Protein AF-A0AAQ0CPE5-F1 (afdb_monomer_lite)

Secondary structure (DSSP, 8-state):
---------------PPSS--------TTTT-S--SS-S-HHHHHHHHHHHHHHHHHHHHHHHHTS------HHHHHHHHHSSS--B-S-HHHHHHHHHHHT--TTSHHHHHHHHB-S-B--SSSSPPBPPSSSSSSS-HHHHHHHHHHHH---TTEEESS--GGGEEEEEETTT--EEEEEGGGHHHHTTT-SPPSBSSHHHHHHHHH----

pLDDT: mean 78.45, std 23.13, range [29.5, 98.75]

Sequence (213 aa):
MISFAALAICVVSLVGKVGEIFVEALHPYGNQKNPDFPIDRDAFDIDRKQYWQDRVAEANVSKNGGMRSVIPSTVERYLAGSTGDIARSDPRTAMRTLQDLGVASDTDFGQFYLKYQGSFISPRPVAELLDVEGPSIPAIPDQTEYVRNLYGIPEEYLALTSDEGEGMYLYGKDDGAVYDLDISVLNDFIKGKIPARWATFNDFLIWYFELSV

Structure (mmCIF, N/CA/C/O backbone):
data_AF-A0AAQ0CPE5-F1
#
_entry.id   AF-A0AAQ0CPE5-F1
#
loop_
_atom_site.group_PDB
_atom_site.id
_atom_site.type_symbol
_atom_site.label_atom_id
_atom_site.label_alt_id
_atom_site.label_comp_id
_atom_site.label_asym_id
_atom_site.label_entity_id
_atom_site.label_seq_id
_atom_site.pdbx_PDB_ins_code
_atom_site.Cartn_x
_atom_site.Cartn_y
_atom_site.Cartn_z
_atom_site.occupancy
_atom_site.B_iso_or_equiv
_atom_site.auth_seq_id
_atom_site.auth_comp_id
_atom_site.auth_asym_id
_atom_site.auth_atom_id
_atom_site.pdbx_PDB_model_num
ATOM 1 N N . MET A 1 1 ? 33.701 -69.610 23.975 1.00 35.31 1 MET A N 1
ATOM 2 C CA . MET A 1 1 ? 32.599 -69.914 24.910 1.00 35.31 1 MET A CA 1
ATOM 3 C C . MET A 1 1 ? 32.079 -68.600 25.466 1.00 35.31 1 MET A C 1
ATOM 5 O O . MET A 1 1 ? 32.884 -67.756 25.821 1.00 35.31 1 MET A O 1
ATOM 9 N N . ILE A 1 2 ? 30.759 -68.450 25.397 1.00 36.34 2 ILE A N 1
ATOM 10 C CA . ILE A 1 2 ? 29.854 -67.384 25.865 1.00 36.34 2 ILE A CA 1
ATOM 11 C C . ILE A 1 2 ? 30.452 -66.435 26.923 1.00 36.34 2 ILE A C 1
ATOM 13 O O . ILE A 1 2 ? 30.913 -66.900 27.961 1.00 36.34 2 ILE A O 1
ATOM 17 N N . SER A 1 3 ? 30.352 -65.119 26.694 1.00 33.38 3 SER A N 1
ATOM 18 C CA . SER A 1 3 ? 30.539 -64.100 27.736 1.00 33.38 3 SER A CA 1
ATOM 19 C C . SER A 1 3 ? 29.267 -63.262 27.895 1.00 33.38 3 SER A C 1
ATOM 21 O O . SER A 1 3 ? 28.655 -62.852 26.910 1.00 33.38 3 SER A O 1
ATOM 23 N N . PHE A 1 4 ? 28.864 -63.084 29.151 1.00 34.19 4 PHE A N 1
ATOM 24 C CA . PHE A 1 4 ? 27.658 -62.413 29.630 1.00 34.19 4 PHE A CA 1
ATOM 25 C C . PHE A 1 4 ? 27.888 -60.901 29.831 1.00 34.19 4 PHE A C 1
ATOM 27 O O . PHE A 1 4 ? 28.935 -60.507 30.327 1.00 34.19 4 PHE A O 1
ATOM 34 N N . ALA A 1 5 ? 26.848 -60.117 29.511 1.00 35.62 5 ALA A N 1
ATOM 35 C CA . ALA A 1 5 ? 26.361 -58.876 30.144 1.00 35.62 5 ALA A CA 1
ATOM 36 C C . ALA A 1 5 ? 27.333 -57.723 30.506 1.00 35.62 5 ALA A C 1
ATOM 38 O O . ALA A 1 5 ? 28.164 -57.861 31.393 1.00 35.62 5 ALA A O 1
ATOM 39 N N . ALA A 1 6 ? 27.076 -56.515 29.976 1.00 33.31 6 ALA A N 1
ATOM 40 C CA . ALA A 1 6 ? 26.447 -55.416 30.735 1.00 33.31 6 ALA A CA 1
ATOM 41 C C . ALA A 1 6 ? 26.396 -54.079 29.955 1.00 33.31 6 ALA A C 1
ATOM 43 O O . ALA A 1 6 ? 27.340 -53.654 29.299 1.00 33.31 6 ALA A O 1
ATOM 44 N N . LEU A 1 7 ? 25.231 -53.453 30.096 1.00 33.56 7 LEU A N 1
ATOM 45 C CA . LEU A 1 7 ? 24.770 -52.086 29.846 1.00 33.56 7 LEU A CA 1
ATOM 46 C C . LEU A 1 7 ? 25.782 -50.939 30.121 1.00 33.56 7 LEU A C 1
ATOM 48 O O . LEU A 1 7 ? 26.321 -50.858 31.219 1.00 33.56 7 LEU A O 1
ATOM 52 N N . ALA A 1 8 ? 25.918 -49.988 29.184 1.00 33.12 8 ALA A N 1
ATOM 53 C CA . ALA A 1 8 ? 26.299 -48.579 29.427 1.00 33.12 8 ALA A CA 1
ATOM 54 C C . ALA A 1 8 ? 25.932 -47.741 28.176 1.00 33.12 8 ALA A C 1
ATOM 56 O O . ALA A 1 8 ? 26.534 -47.903 27.122 1.00 33.12 8 ALA A O 1
ATOM 57 N N . ILE A 1 9 ? 24.746 -47.124 28.146 1.00 32.22 9 ILE A N 1
ATOM 58 C CA . ILE A 1 9 ? 24.476 -45.693 28.410 1.00 32.22 9 ILE A CA 1
ATOM 59 C C . ILE A 1 9 ? 25.124 -44.747 27.381 1.00 32.22 9 ILE A C 1
ATOM 61 O O . ILE A 1 9 ? 26.326 -44.499 27.385 1.00 32.22 9 ILE A O 1
ATOM 65 N N . CYS A 1 10 ? 24.251 -44.193 26.532 1.00 29.50 10 CYS A N 1
ATOM 66 C CA . CYS A 1 10 ? 24.471 -43.043 25.660 1.00 29.50 10 CYS A CA 1
ATOM 67 C C . CYS A 1 10 ? 24.987 -41.821 26.426 1.00 29.50 10 CYS A C 1
ATOM 69 O O . CYS A 1 10 ? 24.357 -41.393 27.389 1.00 29.50 10 CYS A O 1
ATOM 71 N N . VAL A 1 11 ? 26.016 -41.169 25.886 1.00 31.52 11 VAL A N 1
ATOM 72 C CA . VAL A 1 11 ? 26.224 -39.724 26.040 1.00 31.52 11 VAL A CA 1
ATOM 73 C C . VAL A 1 11 ? 26.653 -39.185 24.675 1.00 31.52 11 VAL A C 1
ATOM 75 O O . VAL A 1 11 ? 27.820 -39.267 24.306 1.00 31.52 11 VAL A O 1
ATOM 78 N N . VAL A 1 12 ? 25.699 -38.670 23.895 1.00 38.91 12 VAL A N 1
ATOM 79 C CA . VAL A 1 12 ? 26.010 -37.751 22.794 1.00 38.91 12 VAL A CA 1
ATOM 80 C C . VAL A 1 12 ? 25.771 -36.352 23.336 1.00 38.91 12 VAL A C 1
ATOM 82 O O . VAL A 1 12 ? 24.638 -35.955 23.595 1.00 38.91 12 VAL A O 1
ATOM 85 N N . SER A 1 13 ? 26.873 -35.648 23.573 1.00 31.58 13 SER A N 1
ATOM 86 C CA . SER A 1 13 ? 26.912 -34.262 24.015 1.00 31.58 13 SER A CA 1
ATOM 87 C C . SER A 1 13 ? 26.262 -33.341 22.983 1.00 31.58 13 SER A C 1
ATOM 89 O O . SER A 1 13 ? 26.753 -33.219 21.862 1.00 31.58 13 SER A O 1
ATOM 91 N N . LEU A 1 14 ? 25.205 -32.639 23.391 1.00 34.97 14 LEU A N 1
ATOM 92 C CA . LEU A 1 14 ? 24.734 -31.422 22.739 1.00 34.97 14 LEU A CA 1
ATOM 93 C C . LEU A 1 14 ? 25.260 -30.238 23.563 1.00 34.97 14 LEU A C 1
ATOM 95 O O . LEU A 1 14 ? 24.838 -30.036 24.698 1.00 34.97 14 LEU A O 1
ATOM 99 N N . VAL A 1 15 ? 26.198 -29.466 23.014 1.00 34.91 15 VAL A N 1
ATOM 100 C CA . VAL A 1 15 ? 26.534 -28.134 23.538 1.00 34.91 15 VAL A CA 1
ATOM 101 C C . VAL A 1 15 ? 25.934 -27.122 22.569 1.00 34.91 15 VAL A C 1
ATOM 103 O O . VAL A 1 15 ? 26.541 -26.768 21.560 1.00 34.91 15 VAL A O 1
ATOM 106 N N . GLY A 1 16 ? 24.697 -26.721 22.861 1.00 33.09 16 GLY A N 1
ATOM 107 C CA . GLY A 1 16 ? 24.003 -25.582 22.265 1.00 33.09 16 GLY A CA 1
ATOM 108 C C . GLY A 1 16 ? 24.013 -24.398 23.234 1.00 33.09 16 GLY A C 1
ATOM 109 O O . GLY A 1 16 ? 24.037 -24.581 24.448 1.00 33.09 16 GLY A O 1
ATOM 110 N N . LYS A 1 17 ? 24.070 -23.188 22.676 1.00 36.97 17 LYS A N 1
ATOM 111 C CA . LYS A 1 17 ? 24.226 -21.901 23.364 1.00 36.97 17 LYS A CA 1
ATOM 112 C C . LYS A 1 17 ? 23.189 -21.658 24.470 1.00 36.97 17 LYS A C 1
ATOM 114 O O . LYS A 1 17 ? 22.016 -21.976 24.344 1.00 36.97 17 LYS A O 1
ATOM 119 N N . VAL A 1 18 ? 23.692 -21.014 25.518 1.00 37.56 18 VAL A N 1
ATOM 120 C CA . VAL A 1 18 ? 23.007 -20.450 26.683 1.00 37.56 18 VAL A CA 1
ATOM 121 C C . VAL A 1 18 ? 21.842 -19.547 26.259 1.00 37.56 18 VAL A C 1
ATOM 123 O O . VAL A 1 18 ? 22.082 -18.579 25.541 1.00 37.56 18 VAL A O 1
ATOM 126 N N . GLY A 1 19 ? 20.628 -19.806 26.762 1.00 39.56 19 GLY A N 1
ATOM 127 C CA . GLY A 1 19 ? 19.631 -18.741 26.931 1.00 39.56 19 GLY A CA 1
ATOM 128 C C . GLY A 1 19 ? 18.172 -18.998 26.554 1.00 39.56 19 GLY A C 1
ATOM 129 O O . GLY A 1 19 ? 17.371 -18.121 26.840 1.00 39.56 19 GLY A O 1
ATOM 130 N N . GLU A 1 20 ? 17.789 -20.145 25.992 1.00 32.06 20 GLU A N 1
ATOM 131 C CA . GLU A 1 20 ? 16.370 -20.492 25.811 1.00 32.06 20 GLU A CA 1
ATOM 132 C C . GLU A 1 20 ? 16.088 -21.839 26.463 1.00 32.06 20 GLU A C 1
ATOM 134 O O . GLU A 1 20 ? 16.525 -22.895 26.005 1.00 32.06 20 GLU A O 1
ATOM 139 N N . ILE A 1 21 ? 15.360 -21.793 27.575 1.00 31.59 21 ILE A N 1
ATOM 140 C CA . ILE A 1 21 ? 14.661 -22.962 28.082 1.00 31.59 21 ILE A CA 1
ATOM 141 C C . ILE A 1 21 ? 13.491 -23.135 27.113 1.00 31.59 21 ILE A C 1
ATOM 143 O O . ILE A 1 21 ? 12.464 -22.483 27.270 1.00 31.59 21 ILE A O 1
ATOM 147 N N . PHE A 1 22 ? 13.648 -23.963 26.080 1.00 30.81 22 PHE A N 1
ATOM 148 C CA . PHE A 1 22 ? 12.476 -24.558 25.446 1.00 30.81 22 PHE A CA 1
ATOM 149 C C . PHE A 1 22 ? 11.869 -25.469 26.509 1.00 30.81 22 PHE A C 1
ATOM 151 O O . PHE A 1 22 ? 12.265 -26.623 26.665 1.00 30.81 22 PHE A O 1
ATOM 158 N N . VAL A 1 23 ? 10.989 -24.899 27.332 1.00 40.03 23 VAL A N 1
ATOM 159 C CA . VAL A 1 23 ? 10.080 -25.686 28.150 1.00 40.03 23 VAL A CA 1
ATOM 160 C C . VAL A 1 23 ? 9.184 -26.356 27.128 1.00 40.03 23 VAL A C 1
ATOM 162 O O . VAL A 1 23 ? 8.316 -25.722 26.540 1.00 40.03 23 VAL A O 1
ATOM 165 N N . GLU A 1 24 ? 9.498 -27.606 26.809 1.00 46.12 24 GLU A N 1
ATOM 166 C CA . GLU A 1 24 ? 8.624 -28.451 26.015 1.00 46.12 24 GLU A CA 1
ATOM 167 C C . GLU A 1 24 ? 7.279 -28.472 26.749 1.00 46.12 24 GLU A C 1
ATOM 169 O O . GLU A 1 24 ? 7.174 -29.052 27.833 1.00 46.12 24 GLU A O 1
ATOM 174 N N . ALA A 1 25 ? 6.297 -27.731 26.222 1.00 46.97 25 ALA A N 1
ATOM 175 C CA . ALA A 1 25 ? 4.983 -27.613 26.832 1.00 46.97 25 ALA A CA 1
ATOM 176 C C . ALA A 1 25 ? 4.443 -29.025 27.059 1.00 46.97 25 ALA A C 1
ATOM 178 O O . ALA A 1 25 ? 4.435 -29.856 26.142 1.00 46.97 25 ALA A O 1
ATOM 179 N N . LEU A 1 26 ? 4.034 -29.319 28.294 1.00 48.59 26 LEU A N 1
ATOM 180 C CA . LEU A 1 26 ? 3.598 -30.658 28.670 1.00 48.59 26 LEU A CA 1
ATOM 181 C C . LEU A 1 26 ? 2.375 -31.037 27.833 1.00 48.59 26 LEU A C 1
ATOM 183 O O . LEU A 1 26 ? 1.262 -30.561 28.052 1.00 48.59 26 LEU A O 1
ATOM 187 N N . HIS A 1 27 ? 2.582 -31.914 26.853 1.00 50.94 27 HIS A N 1
ATOM 188 C CA . HIS A 1 27 ? 1.489 -32.462 26.070 1.00 50.94 27 HIS A CA 1
ATOM 189 C C . HIS A 1 27 ? 0.595 -33.280 27.021 1.00 50.94 27 HIS A C 1
ATOM 191 O O . HIS A 1 27 ? 1.128 -34.120 27.754 1.00 50.94 27 HIS A O 1
ATOM 197 N N . PRO A 1 28 ? -0.746 -33.141 26.989 1.00 50.72 28 PRO A N 1
ATOM 198 C CA . PRO A 1 28 ? -1.645 -33.838 27.926 1.00 50.72 28 PRO A CA 1
ATOM 199 C C . PRO A 1 28 ? -1.574 -35.374 27.814 1.00 50.72 28 PRO A C 1
ATOM 201 O O . PRO A 1 28 ? -2.134 -36.103 28.630 1.00 50.72 28 PRO A O 1
ATOM 204 N N . TYR A 1 29 ? -0.861 -35.866 26.802 1.00 50.03 29 TYR A N 1
ATOM 205 C CA . TYR A 1 29 ? -0.701 -37.267 26.441 1.00 50.03 29 TYR A CA 1
ATOM 206 C C . TYR A 1 29 ? 0.772 -37.722 26.390 1.00 50.03 29 TYR A C 1
ATOM 208 O O . TYR A 1 29 ? 1.051 -38.862 26.017 1.00 50.03 29 TYR A O 1
ATOM 216 N N . GLY A 1 30 ? 1.727 -36.843 26.726 1.00 58.16 30 GLY A N 1
ATOM 217 C CA . GLY A 1 30 ? 3.154 -37.080 26.478 1.00 58.16 30 GLY A CA 1
ATOM 218 C C . GLY A 1 30 ? 3.441 -37.434 25.009 1.00 58.16 30 GLY A C 1
ATOM 219 O O . GLY A 1 30 ? 2.690 -37.061 24.109 1.00 58.16 30 GLY A O 1
ATOM 220 N N . ASN A 1 31 ? 4.497 -38.218 24.761 1.00 54.03 31 ASN A N 1
ATOM 221 C CA . ASN A 1 31 ? 4.899 -38.683 23.420 1.00 54.03 31 ASN A CA 1
ATOM 222 C C . ASN A 1 31 ? 4.043 -39.840 22.852 1.00 54.03 31 ASN A C 1
ATOM 224 O O . ASN A 1 31 ? 4.426 -40.478 21.867 1.00 54.03 31 ASN A O 1
ATOM 228 N N . GLN A 1 32 ? 2.895 -40.156 23.460 1.00 51.66 32 GLN A N 1
ATOM 229 C CA . GLN A 1 32 ? 2.011 -41.228 22.998 1.00 51.66 32 GLN A CA 1
ATOM 230 C C . GLN A 1 32 ? 0.898 -40.690 22.094 1.00 51.66 32 GLN A C 1
ATOM 232 O O . GLN A 1 32 ? 0.178 -39.758 22.436 1.00 51.66 32 GLN A O 1
ATOM 237 N N . LYS A 1 33 ? 0.718 -41.332 20.935 1.00 44.53 33 LYS A N 1
ATOM 238 C CA . LYS A 1 33 ? -0.254 -40.927 19.905 1.00 44.53 33 LYS A CA 1
ATOM 239 C C . LYS A 1 33 ? -1.722 -41.288 20.196 1.00 44.53 33 LYS A C 1
ATOM 241 O O . LYS A 1 33 ? -2.537 -41.043 19.321 1.00 44.53 33 LYS A O 1
ATOM 246 N N . ASN A 1 34 ? -2.054 -41.866 21.358 1.00 47.75 34 ASN A N 1
ATOM 247 C CA . ASN A 1 34 ? -3.429 -42.066 21.861 1.00 47.75 34 ASN A CA 1
ATOM 248 C C . ASN A 1 34 ? -3.411 -42.749 23.248 1.00 47.75 34 ASN A C 1
ATOM 250 O O . ASN A 1 34 ? -3.278 -43.973 23.302 1.00 47.75 34 ASN A O 1
ATOM 254 N N . PRO A 1 35 ? -3.524 -42.006 24.360 1.00 50.97 35 PRO A N 1
ATOM 255 C CA . PRO A 1 35 ? -3.707 -42.582 25.696 1.00 50.97 35 PRO A CA 1
ATOM 256 C C . PRO A 1 35 ? -5.172 -42.540 26.146 1.00 50.97 35 PRO A C 1
ATOM 258 O O . PRO A 1 35 ? -5.882 -41.573 25.879 1.00 50.97 35 PRO A O 1
ATOM 261 N N . ASP A 1 36 ? -5.597 -43.552 26.903 1.00 50.28 36 ASP A N 1
ATOM 262 C CA . ASP A 1 36 ? -6.971 -43.651 27.419 1.00 50.28 36 ASP A CA 1
ATOM 263 C C . ASP A 1 36 ? -7.269 -42.672 28.579 1.00 50.28 36 ASP A C 1
ATOM 265 O O . ASP A 1 36 ? -8.435 -42.439 28.894 1.00 50.28 36 ASP A O 1
ATOM 269 N N . PHE A 1 37 ? -6.246 -42.062 29.200 1.00 44.06 37 PHE A N 1
ATOM 270 C CA . PHE A 1 37 ? -6.386 -41.007 30.219 1.00 44.06 37 PHE A CA 1
ATOM 271 C C . PHE A 1 37 ? -5.248 -39.959 30.138 1.00 44.06 37 PHE A C 1
ATOM 273 O O . PHE A 1 37 ? -4.121 -40.331 29.805 1.00 44.06 37 PHE A O 1
ATOM 280 N N . PRO A 1 38 ? -5.502 -38.667 30.459 1.00 50.47 38 PRO A N 1
ATOM 281 C CA . PRO A 1 38 ? -4.480 -37.611 30.461 1.00 50.47 38 PRO A CA 1
ATOM 282 C C . PRO A 1 38 ? -3.401 -37.815 31.535 1.00 50.47 38 PRO A C 1
ATOM 284 O O . PRO A 1 38 ? -3.708 -38.258 32.645 1.00 50.47 38 PRO A O 1
ATOM 287 N N . ILE A 1 39 ? -2.161 -37.424 31.233 1.00 58.38 39 ILE A N 1
ATOM 288 C CA . ILE A 1 39 ? -1.085 -37.288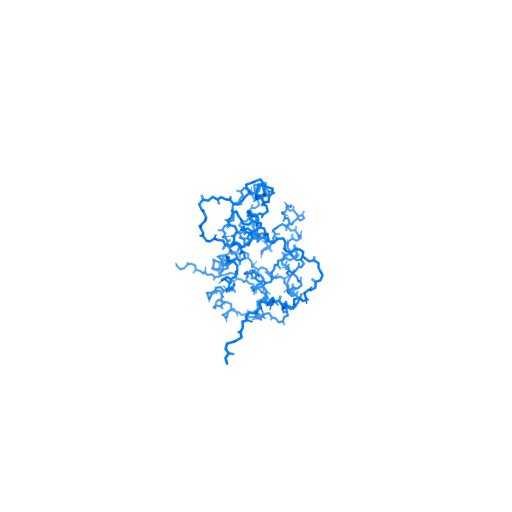 32.226 1.00 58.38 39 ILE A CA 1
ATOM 289 C C . ILE A 1 39 ? -1.375 -36.035 33.060 1.00 58.38 39 ILE A C 1
ATOM 291 O O . ILE A 1 39 ? -1.617 -34.974 32.497 1.00 58.38 39 ILE A O 1
ATOM 295 N N . ASP A 1 40 ? -1.393 -36.214 34.382 1.00 62.34 40 ASP A N 1
ATOM 296 C CA . ASP A 1 40 ? -1.533 -35.202 35.441 1.00 62.34 40 ASP A CA 1
ATOM 297 C C . ASP A 1 40 ? -2.279 -33.910 35.047 1.00 62.34 40 ASP A C 1
ATOM 299 O O . ASP A 1 40 ? -1.704 -32.910 34.605 1.00 62.34 40 ASP A O 1
ATOM 303 N N . ARG A 1 41 ? -3.604 -33.941 35.230 1.00 57.38 41 ARG A N 1
ATOM 304 C CA . ARG A 1 41 ? -4.505 -32.836 34.875 1.00 57.38 41 ARG A CA 1
ATOM 305 C C . ARG A 1 41 ? -4.162 -31.537 35.600 1.00 57.38 41 ARG A C 1
ATOM 307 O O . ARG A 1 41 ? -4.374 -30.479 35.018 1.00 57.38 41 ARG A O 1
ATOM 314 N N . ASP A 1 42 ? -3.627 -31.611 36.817 1.00 63.59 42 ASP A N 1
ATOM 315 C CA . ASP A 1 42 ? -3.314 -30.424 37.613 1.00 63.59 42 ASP A CA 1
ATOM 316 C C . ASP A 1 42 ? -2.076 -29.705 37.052 1.00 63.59 42 ASP A C 1
ATOM 318 O O . ASP A 1 42 ? -2.035 -28.474 37.014 1.00 63.59 42 ASP A O 1
ATOM 322 N N . ALA A 1 43 ? -1.106 -30.459 36.520 1.00 58.50 43 ALA A N 1
ATOM 323 C CA . ALA A 1 43 ? 0.057 -29.910 35.825 1.00 58.50 43 ALA A CA 1
ATOM 324 C C . ALA A 1 43 ? -0.305 -29.318 34.449 1.00 58.50 43 ALA A C 1
ATOM 326 O O . ALA A 1 43 ? 0.140 -28.220 34.114 1.00 58.50 43 ALA A O 1
ATOM 327 N N . PHE A 1 44 ? -1.153 -29.997 33.667 1.00 56.41 44 PHE A N 1
ATOM 328 C CA . PHE A 1 44 ? -1.625 -29.475 32.376 1.00 56.41 44 PHE A CA 1
ATOM 329 C C . PHE A 1 44 ? -2.502 -28.226 32.538 1.00 56.41 44 PHE A C 1
ATOM 331 O O . PHE A 1 44 ? -2.454 -27.320 31.710 1.00 56.41 44 PHE A O 1
ATOM 338 N N . ASP A 1 45 ? -3.281 -28.134 33.617 1.00 6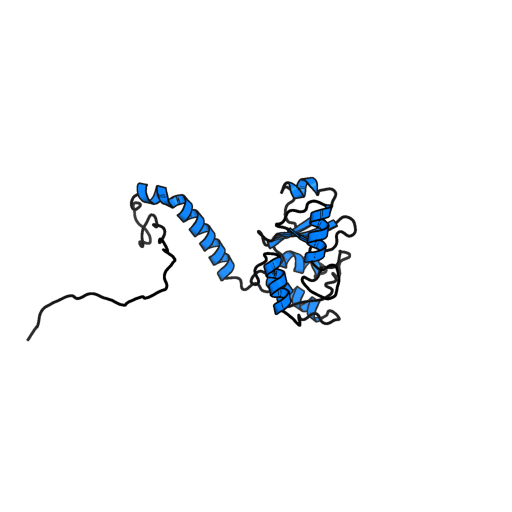4.62 45 ASP A N 1
ATOM 339 C CA . ASP A 1 45 ? -4.151 -26.990 33.876 1.00 64.62 45 ASP A CA 1
ATOM 340 C C . ASP A 1 45 ? -3.377 -25.682 34.112 1.00 64.62 45 ASP A C 1
ATOM 342 O O . ASP A 1 45 ? -3.898 -24.621 33.749 1.00 64.62 45 ASP A O 1
ATOM 346 N N . ILE A 1 46 ? -2.147 -25.763 34.638 1.00 62.50 46 ILE A N 1
ATOM 347 C CA . ILE A 1 46 ? -1.220 -24.629 34.805 1.00 62.50 46 ILE A CA 1
ATOM 348 C C . ILE A 1 46 ? -0.724 -24.119 33.444 1.00 62.50 46 ILE A C 1
ATOM 350 O O . ILE A 1 46 ? -0.666 -22.909 33.229 1.00 62.50 46 ILE A O 1
ATOM 354 N N . ASP A 1 47 ? -0.427 -25.027 32.511 1.00 58.22 47 ASP A N 1
ATOM 355 C CA . ASP A 1 47 ? 0.250 -24.709 31.243 1.00 58.22 47 ASP A CA 1
ATOM 356 C C . ASP A 1 47 ? -0.702 -24.637 30.032 1.00 58.22 47 ASP A C 1
ATOM 358 O O . ASP A 1 47 ? -0.329 -24.274 28.918 1.00 58.22 47 ASP A O 1
ATOM 362 N N . ARG A 1 48 ? -1.988 -24.932 30.250 1.00 64.00 48 ARG A N 1
ATOM 363 C CA . ARG A 1 48 ? -3.043 -25.011 29.227 1.00 64.00 48 ARG A CA 1
ATOM 364 C C . ARG A 1 48 ? -3.102 -23.787 28.322 1.00 64.00 48 ARG A C 1
ATOM 366 O O . ARG A 1 48 ? -3.333 -23.912 27.123 1.00 64.00 48 ARG A O 1
ATOM 373 N N . LYS A 1 49 ? -2.957 -22.592 28.902 1.00 66.38 49 LYS A N 1
ATOM 374 C CA . LYS A 1 49 ? -3.032 -21.332 28.152 1.00 66.38 49 LYS A CA 1
ATOM 375 C C . LYS A 1 49 ? -1.843 -21.196 27.201 1.00 66.38 49 LYS A C 1
ATOM 377 O O . LYS A 1 49 ? -2.063 -20.844 26.046 1.00 66.38 49 LYS A O 1
ATOM 382 N N . GLN A 1 50 ? -0.640 -21.520 27.672 1.00 60.44 50 GLN A N 1
ATOM 383 C CA . GLN A 1 50 ? 0.576 -21.496 26.866 1.00 60.44 50 GLN A CA 1
ATOM 384 C C . GLN A 1 50 ? 0.510 -22.562 25.770 1.00 60.44 50 GLN A C 1
ATOM 386 O O . GLN A 1 50 ? 0.687 -22.240 24.604 1.00 60.44 50 GLN A O 1
ATOM 391 N N . TYR A 1 51 ? 0.072 -23.781 26.103 1.00 64.25 51 TYR A N 1
ATOM 392 C CA . TYR A 1 51 ? -0.147 -24.857 25.133 1.00 64.25 51 TYR A CA 1
ATOM 393 C C . TYR A 1 51 ? -1.063 -24.439 23.971 1.00 64.25 51 TYR A C 1
ATOM 395 O O . TYR A 1 51 ? -0.742 -24.667 22.807 1.00 64.25 51 TYR A O 1
ATOM 403 N N . TRP A 1 52 ? -2.205 -23.798 24.246 1.00 62.97 52 TRP A N 1
ATOM 404 C CA . TRP A 1 52 ? -3.087 -23.326 23.170 1.00 62.97 52 TRP A CA 1
ATOM 405 C C . TRP A 1 52 ? -2.481 -22.170 22.368 1.00 62.97 52 TRP A C 1
ATOM 407 O O . TRP A 1 52 ? -2.734 -22.086 21.168 1.00 62.97 52 TRP A O 1
ATOM 417 N N . GLN A 1 53 ? -1.674 -21.307 22.987 1.00 65.75 53 GLN A N 1
ATOM 418 C CA . GLN A 1 53 ? -0.952 -20.244 22.283 1.00 65.75 53 GLN A CA 1
ATOM 419 C C . GLN A 1 53 ? 0.134 -20.813 21.365 1.00 65.75 53 GLN A C 1
ATOM 421 O O . GLN A 1 53 ? 0.187 -20.435 20.197 1.00 65.75 53 GLN A O 1
ATOM 426 N N . ASP A 1 54 ? 0.911 -21.780 21.843 1.00 63.72 54 ASP A N 1
ATOM 427 C CA . ASP A 1 54 ? 1.948 -22.457 21.066 1.00 63.72 54 ASP A CA 1
ATOM 428 C C . ASP A 1 54 ? 1.331 -23.244 19.911 1.00 63.72 54 ASP A C 1
ATOM 430 O O . ASP A 1 54 ? 1.812 -23.165 18.789 1.00 63.72 54 ASP A O 1
ATOM 434 N N . ARG A 1 55 ? 0.191 -23.914 20.117 1.00 65.00 55 ARG A N 1
ATOM 435 C CA . ARG A 1 55 ? -0.537 -24.609 19.039 1.00 65.00 55 ARG A CA 1
ATOM 436 C C . ARG A 1 55 ? -1.111 -23.651 17.994 1.00 65.00 55 ARG A C 1
ATOM 438 O O . ARG A 1 55 ? -1.161 -24.009 16.818 1.00 65.00 55 ARG A O 1
ATOM 445 N N . VAL A 1 56 ? -1.539 -22.451 18.390 1.00 63.53 56 VAL A N 1
ATOM 446 C CA . VAL A 1 56 ? -1.945 -21.390 17.450 1.00 63.53 56 VAL A CA 1
ATOM 447 C C . VAL A 1 56 ? -0.727 -20.857 16.692 1.00 63.53 56 VAL A C 1
ATOM 449 O O . VAL A 1 56 ? -0.796 -20.720 15.472 1.00 63.53 56 VAL A O 1
ATOM 452 N N . ALA A 1 57 ? 0.400 -20.632 17.370 1.00 54.94 57 ALA A N 1
ATOM 453 C CA . ALA A 1 57 ? 1.653 -20.211 16.751 1.00 54.94 57 ALA A CA 1
ATOM 454 C C . ALA A 1 57 ? 2.192 -21.273 15.777 1.00 54.94 57 ALA A C 1
ATOM 456 O O . ALA A 1 57 ? 2.494 -20.948 14.637 1.00 54.94 57 ALA A O 1
ATOM 457 N N . GLU A 1 58 ? 2.214 -22.550 16.158 1.00 55.12 58 GLU A N 1
ATOM 458 C CA . GLU A 1 58 ? 2.571 -23.688 15.305 1.00 55.12 58 GLU A CA 1
ATOM 459 C C . GLU A 1 58 ? 1.623 -23.842 14.116 1.00 55.12 58 GLU A C 1
ATOM 461 O O . GLU A 1 58 ? 2.074 -24.126 13.010 1.00 55.12 58 GLU A O 1
ATOM 466 N N . ALA A 1 59 ? 0.312 -23.661 14.305 1.00 54.78 59 ALA A N 1
ATOM 467 C CA . ALA A 1 59 ? -0.650 -23.699 13.206 1.00 54.78 59 ALA A CA 1
ATOM 468 C C . ALA A 1 59 ? -0.437 -22.532 12.231 1.00 54.78 59 ALA A C 1
ATOM 470 O O . ALA A 1 59 ? -0.547 -22.724 11.020 1.00 54.78 59 ALA A O 1
ATOM 471 N N . ASN A 1 60 ? -0.082 -21.348 12.733 1.00 54.16 60 ASN A N 1
ATOM 472 C CA . ASN A 1 60 ? 0.247 -20.184 11.912 1.00 54.16 60 ASN A CA 1
ATOM 473 C C . ASN A 1 60 ? 1.598 -20.359 11.198 1.00 54.16 60 ASN A C 1
ATOM 475 O O . ASN A 1 60 ? 1.689 -20.111 10.001 1.00 54.16 60 ASN A O 1
ATOM 479 N N . VAL A 1 61 ? 2.615 -20.901 11.872 1.00 52.91 61 VAL A N 1
ATOM 480 C CA . VAL A 1 61 ? 3.907 -21.278 11.273 1.00 52.91 61 VAL A CA 1
ATOM 481 C C . VAL A 1 61 ? 3.733 -22.407 10.256 1.00 52.91 61 VAL A C 1
ATOM 483 O O . VAL A 1 61 ? 4.366 -22.381 9.212 1.00 52.91 61 VAL A O 1
ATOM 486 N N . SER A 1 62 ? 2.843 -23.375 10.488 1.00 48.66 62 SER A N 1
ATOM 487 C CA . SER A 1 62 ? 2.522 -24.444 9.532 1.00 48.66 62 SER A CA 1
ATOM 488 C C . SER A 1 62 ? 1.718 -23.939 8.333 1.00 48.66 62 SER A C 1
ATOM 490 O O . SER A 1 62 ? 1.882 -24.484 7.242 1.00 48.66 62 SER A O 1
ATOM 492 N N . LYS A 1 63 ? 0.859 -22.926 8.506 1.00 48.53 63 LYS A N 1
ATOM 493 C CA . LYS A 1 63 ? 0.210 -22.217 7.392 1.00 48.53 63 LYS A CA 1
ATOM 494 C C . LYS A 1 63 ? 1.229 -21.404 6.583 1.00 48.53 63 LYS A C 1
ATOM 496 O O . LYS A 1 63 ? 1.169 -21.429 5.357 1.00 48.53 63 LYS A O 1
ATOM 501 N N . ASN A 1 64 ? 2.206 -20.786 7.247 1.00 45.19 64 ASN A N 1
ATOM 502 C CA . ASN A 1 64 ? 3.237 -19.958 6.608 1.00 45.19 64 ASN A CA 1
ATOM 503 C C . ASN A 1 64 ? 4.429 -20.768 6.056 1.00 45.19 64 ASN A C 1
ATOM 505 O O . ASN A 1 64 ? 5.086 -20.342 5.116 1.00 45.19 64 ASN A O 1
ATOM 509 N N . GLY A 1 65 ? 4.683 -21.975 6.564 1.00 35.94 65 GLY A N 1
ATOM 510 C CA . GLY A 1 65 ? 5.776 -22.856 6.134 1.00 35.94 65 GLY A CA 1
ATOM 511 C C . GLY A 1 65 ? 5.510 -23.611 4.826 1.00 35.94 65 GLY A C 1
ATOM 512 O O . GLY A 1 65 ? 6.406 -24.289 4.322 1.00 35.94 65 GLY A O 1
ATOM 513 N N . GLY A 1 66 ? 4.294 -23.505 4.273 1.00 35.09 66 GLY A N 1
ATOM 514 C CA . GLY A 1 66 ? 3.882 -24.124 3.006 1.00 35.09 66 GLY A CA 1
ATOM 515 C C . GLY A 1 66 ? 3.614 -23.146 1.856 1.00 35.09 66 GLY A C 1
ATOM 516 O O . GLY A 1 66 ? 3.613 -23.571 0.701 1.00 35.09 66 GLY A O 1
ATOM 517 N N . MET A 1 67 ? 3.433 -21.852 2.129 1.00 42.28 67 MET A N 1
ATOM 518 C CA . MET A 1 67 ? 3.345 -20.823 1.095 1.00 42.28 67 MET A CA 1
ATOM 519 C C . MET A 1 67 ? 4.674 -20.086 1.037 1.00 42.28 67 MET A C 1
ATOM 521 O O . MET A 1 67 ? 4.911 -19.135 1.771 1.00 42.28 67 MET A O 1
ATOM 525 N N . ARG A 1 68 ? 5.543 -20.481 0.099 1.00 48.53 68 ARG A N 1
ATOM 526 C CA . ARG A 1 68 ? 6.378 -19.452 -0.525 1.00 48.53 68 ARG A CA 1
ATOM 527 C C . ARG A 1 68 ? 5.385 -18.445 -1.086 1.00 48.53 68 ARG A C 1
ATOM 529 O O . ARG A 1 68 ? 4.649 -18.804 -1.998 1.00 48.53 68 ARG A O 1
ATOM 536 N N . SER A 1 69 ? 5.298 -17.265 -0.488 1.00 53.38 69 SER A N 1
ATOM 537 C CA . SER A 1 69 ? 4.564 -16.153 -1.070 1.00 53.38 69 SER A CA 1
ATOM 538 C C . SER A 1 69 ? 5.028 -15.987 -2.520 1.00 53.38 69 SER A C 1
ATOM 540 O O . SER A 1 69 ? 6.225 -15.849 -2.788 1.00 53.38 69 SER A O 1
ATOM 542 N N . VAL A 1 70 ? 4.099 -16.122 -3.466 1.00 80.69 70 VAL A N 1
ATOM 543 C CA . VAL A 1 70 ? 4.360 -15.957 -4.897 1.00 80.69 70 VAL A CA 1
ATOM 544 C C . VAL A 1 70 ? 3.454 -14.844 -5.384 1.00 80.69 70 VAL A C 1
ATOM 546 O O . VAL A 1 70 ? 2.234 -14.960 -5.308 1.00 80.69 70 VAL A O 1
ATOM 549 N N . ILE A 1 71 ? 4.059 -13.779 -5.905 1.00 89.44 71 ILE A N 1
ATOM 550 C CA . ILE A 1 71 ? 3.328 -12.702 -6.573 1.00 89.44 71 ILE A CA 1
ATOM 551 C C . ILE A 1 71 ? 2.510 -13.321 -7.721 1.00 89.44 71 ILE A C 1
ATOM 553 O O . ILE A 1 71 ? 3.075 -14.078 -8.517 1.00 89.44 71 ILE A O 1
ATOM 557 N N . PRO A 1 72 ? 1.200 -13.039 -7.834 1.00 92.19 72 PRO A N 1
ATOM 558 C CA . PRO A 1 72 ? 0.342 -13.677 -8.821 1.00 92.19 72 PRO A CA 1
ATOM 559 C C . PRO A 1 72 ? 0.874 -13.517 -10.248 1.00 92.19 72 PRO A C 1
ATOM 561 O O . PRO A 1 72 ? 1.230 -12.423 -10.680 1.00 92.19 72 PRO A O 1
ATOM 564 N N . SER A 1 73 ? 0.878 -14.604 -11.024 1.00 89.38 73 SER A N 1
ATOM 565 C CA . SER A 1 73 ? 1.413 -14.590 -12.398 1.00 89.38 73 SER A CA 1
ATOM 566 C C . SER A 1 73 ? 0.707 -13.597 -13.336 1.00 89.38 73 SER A C 1
ATOM 568 O O . SER A 1 73 ? 1.289 -13.150 -14.324 1.00 89.38 73 SER A O 1
ATOM 570 N N . THR A 1 74 ? -0.550 -13.244 -13.046 1.00 89.62 74 THR A N 1
ATOM 571 C CA . THR A 1 74 ? -1.294 -12.195 -13.756 1.00 89.62 74 THR A CA 1
ATOM 572 C C . THR A 1 74 ? -0.681 -10.820 -13.510 1.00 89.62 74 THR A C 1
ATOM 574 O O . THR A 1 74 ? -0.441 -10.089 -14.469 1.00 89.62 74 THR A O 1
ATOM 577 N N . VAL A 1 75 ? -0.330 -10.520 -12.259 1.00 92.50 75 VAL A N 1
ATOM 578 C CA . VAL A 1 75 ? 0.367 -9.293 -11.851 1.00 92.50 75 VAL A CA 1
ATOM 579 C C . VAL A 1 75 ? 1.758 -9.232 -12.478 1.00 92.50 75 VAL A C 1
ATOM 581 O O . VAL A 1 75 ? 2.120 -8.218 -13.067 1.00 92.50 75 VAL A O 1
ATOM 584 N N . GLU A 1 76 ? 2.521 -10.330 -12.445 1.00 91.56 76 GLU A N 1
ATOM 585 C CA . GLU A 1 76 ? 3.843 -10.376 -13.089 1.00 91.56 76 GLU A CA 1
ATOM 586 C C . GLU A 1 76 ? 3.763 -10.089 -14.593 1.00 91.56 76 GLU A C 1
ATOM 588 O O . GLU A 1 76 ? 4.588 -9.356 -15.134 1.00 91.56 76 GLU A O 1
ATOM 593 N N . ARG A 1 77 ? 2.748 -10.636 -15.274 1.00 90.62 77 ARG A N 1
ATOM 594 C CA . ARG A 1 77 ? 2.526 -10.393 -16.703 1.00 90.62 77 ARG A CA 1
ATOM 595 C C . ARG A 1 77 ? 2.153 -8.941 -16.985 1.00 90.62 77 ARG A C 1
ATOM 597 O O . ARG A 1 77 ? 2.619 -8.401 -17.984 1.00 90.62 77 ARG A O 1
ATOM 604 N N . TYR A 1 78 ? 1.328 -8.334 -16.132 1.00 91.62 78 TYR A N 1
ATOM 605 C CA . TYR A 1 78 ? 0.971 -6.922 -16.249 1.00 91.62 78 TYR A CA 1
ATOM 606 C C . TYR A 1 78 ? 2.217 -6.038 -16.126 1.00 91.62 78 TYR A C 1
ATOM 608 O O . TYR A 1 78 ? 2.518 -5.274 -17.041 1.00 91.62 78 TYR A O 1
ATOM 616 N N . LEU A 1 79 ? 2.995 -6.225 -15.056 1.00 91.75 79 LEU A N 1
ATOM 617 C CA . LEU A 1 79 ? 4.198 -5.437 -14.777 1.00 91.75 79 LEU A CA 1
ATOM 618 C C . LEU A 1 79 ? 5.302 -5.633 -15.822 1.00 91.75 79 LEU A C 1
ATOM 620 O O . LEU A 1 79 ? 6.003 -4.684 -16.158 1.00 91.75 79 LEU A O 1
ATOM 624 N N . ALA A 1 80 ? 5.437 -6.834 -16.393 1.00 89.00 80 ALA A N 1
ATOM 625 C CA . ALA A 1 80 ? 6.371 -7.087 -17.492 1.00 89.00 80 ALA A CA 1
ATOM 626 C C . ALA A 1 80 ? 6.018 -6.321 -18.782 1.00 89.00 80 ALA A C 1
ATOM 628 O O . ALA A 1 80 ? 6.888 -6.118 -19.629 1.00 89.00 80 ALA A O 1
ATOM 629 N N . GLY A 1 81 ? 4.751 -5.929 -18.950 1.00 85.25 81 GLY A N 1
ATOM 630 C CA . GLY A 1 81 ? 4.285 -5.095 -20.059 1.00 85.25 81 GLY A CA 1
ATOM 631 C C . GLY A 1 81 ? 4.300 -3.592 -19.762 1.00 85.25 81 GLY A C 1
ATOM 632 O O . GLY A 1 81 ? 4.094 -2.801 -20.682 1.00 85.25 81 GLY A O 1
ATOM 633 N N . SER A 1 82 ? 4.522 -3.188 -18.508 1.00 82.56 82 SER A N 1
ATOM 634 C CA . SER A 1 82 ? 4.554 -1.783 -18.104 1.00 82.56 82 SER A CA 1
ATOM 635 C C . SER A 1 82 ? 5.809 -1.077 -18.622 1.00 82.56 82 SER A C 1
ATOM 637 O O . SER A 1 82 ? 6.892 -1.653 -18.714 1.00 82.56 82 SER A O 1
ATOM 639 N N . THR A 1 83 ? 5.674 0.203 -18.965 1.00 74.25 83 THR A N 1
ATOM 640 C CA . THR A 1 83 ? 6.805 1.043 -19.373 1.00 74.25 83 THR A CA 1
ATOM 641 C C . THR A 1 83 ? 7.520 1.604 -18.146 1.00 74.25 83 THR A C 1
ATOM 643 O O . THR A 1 83 ? 6.872 2.230 -17.313 1.00 74.25 83 THR A O 1
ATOM 646 N N . GLY A 1 84 ? 8.843 1.448 -18.064 1.00 78.25 84 GLY A N 1
ATOM 647 C CA . GLY A 1 84 ? 9.676 2.015 -16.996 1.00 78.25 84 GLY A CA 1
ATOM 648 C C . GLY A 1 84 ? 10.563 0.981 -16.300 1.00 78.25 84 GLY A C 1
ATOM 649 O O . GLY A 1 84 ? 10.498 -0.213 -16.594 1.00 78.25 84 GLY A O 1
ATOM 650 N N . ASP A 1 85 ? 11.391 1.449 -15.365 1.00 85.50 85 ASP A N 1
ATOM 651 C CA . ASP A 1 85 ? 12.276 0.602 -14.557 1.00 85.50 85 ASP A CA 1
ATOM 652 C C . ASP A 1 85 ? 11.503 -0.004 -13.377 1.00 85.50 85 ASP A C 1
ATOM 654 O O . ASP A 1 85 ? 11.616 0.449 -12.239 1.00 85.50 85 ASP A O 1
ATOM 658 N N . ILE A 1 86 ? 10.685 -1.019 -13.676 1.00 91.31 86 ILE A N 1
ATOM 659 C CA . ILE A 1 86 ? 9.797 -1.673 -12.701 1.00 91.31 86 ILE A CA 1
ATOM 660 C C . ILE A 1 86 ? 10.544 -2.661 -11.799 1.00 91.31 86 ILE A C 1
ATOM 662 O O . ILE A 1 86 ? 10.125 -2.919 -10.676 1.00 91.31 86 ILE A O 1
ATOM 666 N N . ALA A 1 87 ? 11.654 -3.240 -12.262 1.00 92.81 87 ALA A N 1
ATOM 667 C CA . ALA A 1 87 ? 12.468 -4.123 -11.432 1.00 92.81 87 ALA A CA 1
ATOM 668 C C . ALA A 1 87 ? 13.229 -3.310 -10.378 1.00 92.81 87 ALA A C 1
ATOM 670 O O . ALA A 1 87 ? 13.914 -2.342 -10.715 1.00 92.81 87 ALA A O 1
ATOM 671 N N . ARG A 1 88 ? 13.150 -3.724 -9.109 1.00 94.19 88 ARG A N 1
ATOM 672 C CA . ARG A 1 88 ? 13.810 -2.992 -8.029 1.00 94.19 88 ARG A CA 1
ATOM 673 C C . ARG A 1 88 ? 15.330 -3.052 -8.155 1.00 94.19 88 ARG A C 1
ATOM 675 O O . ARG A 1 88 ? 15.924 -4.130 -8.129 1.00 94.19 88 ARG A O 1
ATOM 682 N N . SER A 1 89 ? 15.958 -1.882 -8.231 1.00 94.38 89 SER A N 1
ATOM 683 C CA . SER A 1 89 ? 17.413 -1.745 -8.350 1.00 94.38 89 SER A CA 1
ATOM 684 C C . SER A 1 89 ? 18.129 -1.750 -6.995 1.00 94.38 89 SER A C 1
ATOM 686 O O . SER A 1 89 ? 19.265 -2.221 -6.914 1.00 94.38 89 SER A O 1
ATOM 688 N N . ASP A 1 90 ? 17.459 -1.310 -5.923 1.00 93.75 90 ASP A N 1
ATOM 689 C CA . ASP A 1 90 ? 17.983 -1.339 -4.550 1.00 93.75 90 ASP A CA 1
ATOM 690 C C . ASP A 1 90 ? 17.043 -2.047 -3.550 1.00 93.75 90 ASP A C 1
ATOM 692 O O . ASP A 1 90 ? 16.338 -1.409 -2.760 1.00 93.75 90 ASP A O 1
ATOM 696 N N . PRO A 1 91 ? 17.046 -3.393 -3.522 1.00 94.44 91 PRO A N 1
ATOM 697 C CA . PRO A 1 91 ? 16.260 -4.158 -2.555 1.00 94.44 91 PRO A CA 1
ATOM 698 C C . PRO A 1 91 ? 16.702 -3.961 -1.100 1.00 94.44 91 PRO A C 1
ATOM 700 O O . PRO A 1 91 ? 15.946 -4.279 -0.187 1.00 94.44 91 PRO A O 1
ATOM 703 N N . ARG A 1 92 ? 17.928 -3.478 -0.842 1.00 94.88 92 ARG A N 1
ATOM 704 C CA . ARG A 1 92 ? 18.432 -3.326 0.533 1.00 94.88 92 ARG A CA 1
ATOM 705 C C . ARG A 1 92 ? 17.798 -2.132 1.219 1.00 94.88 92 ARG A C 1
ATOM 707 O O . ARG A 1 92 ? 17.455 -2.245 2.393 1.00 94.88 92 ARG A O 1
ATOM 714 N N . THR A 1 93 ? 17.660 -1.020 0.505 1.00 95.19 93 THR A N 1
ATOM 715 C CA . THR A 1 93 ? 16.980 0.163 1.039 1.00 95.19 93 THR A CA 1
ATOM 716 C C . THR A 1 93 ? 15.500 -0.136 1.243 1.00 95.19 93 THR A C 1
ATOM 718 O O . THR A 1 93 ? 15.026 0.017 2.361 1.00 95.19 93 THR A O 1
ATOM 721 N N . ALA A 1 94 ? 14.826 -0.746 0.262 1.00 96.69 94 ALA A N 1
ATOM 722 C CA . ALA A 1 94 ? 13.443 -1.199 0.436 1.00 96.69 94 ALA A CA 1
ATOM 723 C C . ALA A 1 94 ? 13.267 -2.152 1.630 1.00 96.69 94 ALA A C 1
ATOM 725 O O . ALA A 1 94 ? 12.317 -2.015 2.391 1.00 96.69 94 ALA A O 1
ATOM 726 N N . MET A 1 95 ? 14.200 -3.088 1.850 1.00 97.06 95 MET A N 1
ATOM 727 C CA . MET A 1 95 ? 14.148 -3.979 3.014 1.00 97.06 95 MET A CA 1
ATOM 728 C C . MET A 1 95 ? 14.233 -3.225 4.344 1.00 97.06 95 MET A C 1
ATOM 730 O O . MET A 1 95 ? 13.558 -3.615 5.291 1.00 97.06 95 MET A O 1
ATOM 734 N N . ARG A 1 96 ? 15.044 -2.164 4.428 1.00 97.44 96 ARG A N 1
ATOM 735 C CA . ARG A 1 96 ? 15.101 -1.313 5.626 1.00 97.44 96 ARG A CA 1
ATOM 736 C C . ARG A 1 96 ? 13.800 -0.549 5.811 1.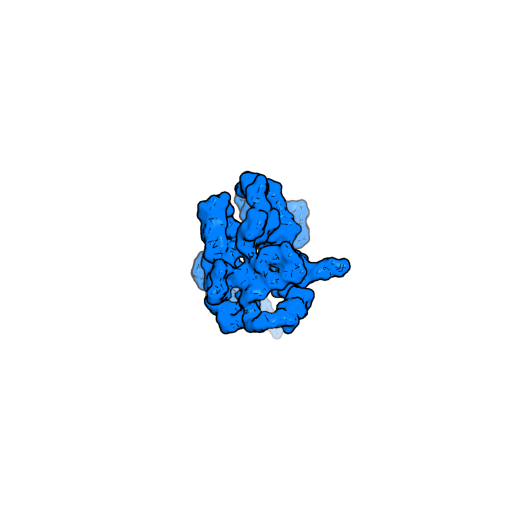00 97.44 96 ARG A C 1
ATOM 738 O O . ARG A 1 96 ? 13.246 -0.602 6.898 1.00 97.44 96 ARG A O 1
ATOM 745 N N . THR A 1 97 ? 13.267 0.050 4.748 1.00 97.56 97 THR A N 1
ATOM 746 C CA . THR A 1 97 ? 11.986 0.760 4.815 1.00 97.56 97 THR A CA 1
ATOM 747 C C . THR A 1 97 ? 10.856 -0.173 5.261 1.00 97.56 97 THR A C 1
ATOM 749 O O . THR A 1 97 ? 10.073 0.182 6.134 1.00 97.56 97 THR A O 1
ATOM 752 N N . LEU A 1 98 ? 10.806 -1.411 4.755 1.00 97.31 98 LEU A N 1
ATOM 753 C CA . LEU A 1 98 ? 9.853 -2.428 5.219 1.00 97.31 98 LEU A CA 1
ATOM 754 C C . LEU A 1 98 ? 10.016 -2.745 6.712 1.00 97.31 98 LEU A C 1
ATOM 756 O O . LEU A 1 98 ? 9.020 -2.827 7.428 1.00 97.31 98 LEU A O 1
ATOM 760 N N . GLN A 1 99 ? 11.255 -2.891 7.193 1.00 97.19 99 GLN A N 1
ATOM 761 C CA . GLN A 1 99 ? 11.539 -3.113 8.614 1.00 97.19 99 GLN A CA 1
ATOM 762 C C . GLN A 1 99 ? 11.084 -1.934 9.479 1.00 97.19 99 GLN A C 1
ATOM 764 O O . GLN A 1 99 ? 10.449 -2.161 10.507 1.00 97.19 99 GLN A O 1
ATOM 769 N N . ASP A 1 100 ? 11.348 -0.702 9.045 1.00 97.19 100 ASP A N 1
ATOM 770 C CA . ASP A 1 100 ? 10.951 0.522 9.750 1.00 97.19 100 ASP A CA 1
ATOM 771 C C . ASP A 1 100 ? 9.422 0.683 9.792 1.00 97.19 100 ASP A C 1
ATOM 773 O O . ASP A 1 100 ? 8.866 1.143 10.788 1.00 97.19 100 ASP A O 1
ATOM 777 N N . LEU A 1 101 ? 8.721 0.227 8.749 1.00 96.69 101 LEU A N 1
ATOM 778 C CA . LEU A 1 101 ? 7.257 0.158 8.713 1.00 96.69 101 LEU A CA 1
ATOM 779 C C . LEU A 1 101 ? 6.681 -0.989 9.565 1.00 96.69 101 LEU A C 1
ATOM 781 O O . LEU A 1 101 ? 5.473 -1.015 9.816 1.00 96.69 101 LEU A O 1
ATOM 785 N N . GLY A 1 102 ? 7.516 -1.926 10.023 1.00 96.75 102 GLY A N 1
ATOM 786 C CA . GLY A 1 102 ? 7.104 -3.106 10.784 1.00 96.75 102 GLY A CA 1
ATOM 787 C C . GLY A 1 102 ? 6.540 -4.238 9.922 1.00 96.75 102 GLY A C 1
ATOM 788 O O . GLY A 1 102 ? 5.716 -5.011 10.402 1.00 96.75 102 GLY A O 1
ATOM 789 N N . VAL A 1 103 ? 6.953 -4.341 8.655 1.00 95.94 103 VAL A N 1
ATOM 790 C CA . VAL A 1 103 ? 6.504 -5.383 7.719 1.00 95.94 103 VAL A CA 1
ATOM 791 C C . VAL A 1 103 ? 7.612 -6.405 7.473 1.00 95.94 103 VAL A C 1
ATOM 793 O O . VAL A 1 103 ? 8.733 -6.063 7.095 1.00 95.94 103 VAL A O 1
ATOM 796 N N . ALA A 1 104 ? 7.297 -7.689 7.658 1.00 91.50 104 ALA A N 1
ATOM 797 C CA . ALA A 1 104 ? 8.245 -8.768 7.404 1.00 91.50 104 ALA A CA 1
ATOM 798 C C . ALA A 1 104 ? 8.474 -8.983 5.897 1.00 91.50 104 ALA A C 1
ATOM 800 O O . ALA A 1 104 ? 7.554 -8.907 5.077 1.00 91.50 104 ALA A O 1
ATOM 801 N N . SER A 1 105 ? 9.723 -9.270 5.528 1.00 89.81 105 SER A N 1
ATOM 802 C CA . SER A 1 105 ? 10.154 -9.395 4.132 1.00 89.81 105 SER A CA 1
ATOM 803 C C . SER A 1 105 ? 9.620 -10.636 3.420 1.00 89.81 105 SER A C 1
ATOM 805 O O . SER A 1 105 ? 9.641 -10.677 2.194 1.00 89.81 105 SER A O 1
ATOM 807 N N . ASP A 1 106 ? 9.161 -11.649 4.149 1.00 89.88 106 ASP A N 1
ATOM 808 C CA . ASP A 1 106 ? 8.600 -12.897 3.624 1.00 89.88 106 ASP A CA 1
ATOM 809 C C . ASP A 1 106 ? 7.080 -12.843 3.394 1.00 89.88 106 ASP A C 1
ATOM 811 O O . ASP A 1 106 ? 6.515 -13.792 2.851 1.00 89.88 106 ASP A O 1
ATOM 815 N N . THR A 1 107 ? 6.430 -11.726 3.736 1.00 91.62 107 THR A N 1
ATOM 816 C CA . THR A 1 107 ? 5.027 -11.459 3.382 1.00 91.62 107 THR A CA 1
ATOM 817 C C . THR A 1 107 ? 4.853 -11.160 1.892 1.00 91.62 107 THR A C 1
ATOM 819 O O . THR A 1 107 ? 5.786 -10.716 1.225 1.00 91.62 107 THR A O 1
ATOM 822 N N . ASP A 1 108 ? 3.630 -11.322 1.378 1.00 93.12 108 ASP A N 1
ATOM 823 C CA . ASP A 1 108 ? 3.256 -10.944 0.005 1.00 93.12 108 ASP A CA 1
ATOM 824 C C . ASP A 1 108 ? 3.589 -9.475 -0.299 1.00 93.12 108 ASP A C 1
ATOM 826 O O . ASP A 1 108 ? 4.177 -9.167 -1.338 1.00 93.12 108 ASP A O 1
ATOM 830 N N . PHE A 1 109 ? 3.277 -8.578 0.641 1.00 97.31 109 PHE A N 1
ATOM 831 C CA . PHE A 1 109 ? 3.616 -7.158 0.564 1.00 97.31 109 PHE A CA 1
ATOM 832 C C . PHE A 1 109 ? 5.133 -6.946 0.495 1.00 97.31 109 PHE A C 1
ATOM 834 O O . PHE A 1 109 ? 5.637 -6.275 -0.408 1.00 97.31 109 PHE A O 1
ATOM 841 N N . GLY A 1 110 ? 5.877 -7.565 1.417 1.00 96.31 110 GLY A N 1
ATOM 842 C CA . GLY A 1 110 ? 7.331 -7.462 1.472 1.00 96.31 110 GLY A CA 1
ATOM 843 C C . GLY A 1 110 ? 7.996 -7.979 0.197 1.00 96.31 110 GLY A C 1
ATOM 844 O O . GLY A 1 110 ? 8.825 -7.291 -0.391 1.00 96.31 110 GLY A O 1
ATOM 845 N N . GLN A 1 111 ? 7.599 -9.155 -0.288 1.00 95.62 111 GLN A N 1
ATOM 846 C CA . GLN A 1 111 ? 8.138 -9.743 -1.517 1.00 95.62 111 GLN A CA 1
ATOM 847 C C . GLN A 1 111 ? 7.835 -8.886 -2.752 1.00 95.62 111 GLN A C 1
ATOM 849 O O . GLN A 1 111 ? 8.713 -8.730 -3.606 1.00 95.62 111 GLN A O 1
ATOM 854 N N . PHE A 1 112 ? 6.637 -8.297 -2.845 1.00 97.31 112 PHE A N 1
ATOM 855 C CA . PHE A 1 112 ? 6.288 -7.378 -3.930 1.00 97.31 112 PHE A CA 1
ATOM 856 C C . PHE A 1 112 ? 7.224 -6.172 -3.957 1.00 97.31 112 PHE A C 1
ATOM 858 O O . PHE A 1 112 ? 7.894 -5.938 -4.965 1.00 97.31 112 PHE A O 1
ATOM 865 N N . TYR A 1 113 ? 7.344 -5.465 -2.834 1.00 97.25 113 TYR A N 1
ATOM 866 C CA . TYR A 1 113 ? 8.176 -4.270 -2.756 1.00 97.25 113 TYR A CA 1
ATOM 867 C C . TYR A 1 113 ? 9.671 -4.568 -2.697 1.00 97.25 113 TYR A C 1
ATOM 869 O O . TYR A 1 113 ? 10.455 -3.679 -2.968 1.00 97.25 113 TYR A O 1
ATOM 877 N N . LEU A 1 114 ? 10.126 -5.792 -2.431 1.00 96.31 114 LEU A N 1
ATOM 878 C CA . LEU A 1 114 ? 11.536 -6.158 -2.634 1.00 96.31 114 LEU A CA 1
ATOM 879 C C . LEU A 1 114 ? 11.868 -6.431 -4.103 1.00 96.31 114 LEU A C 1
ATOM 881 O O . LEU A 1 114 ? 13.029 -6.302 -4.500 1.00 96.31 114 LEU A O 1
ATOM 885 N N . LYS A 1 115 ? 10.869 -6.814 -4.903 1.00 95.75 115 LYS A N 1
ATOM 886 C CA . LYS A 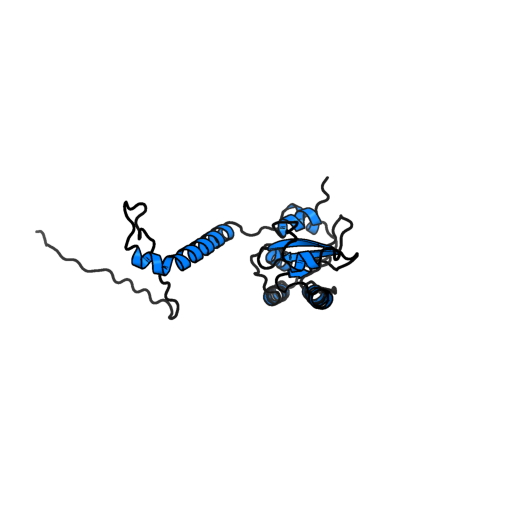1 115 ? 11.034 -7.181 -6.313 1.00 95.75 115 LYS A CA 1
ATOM 887 C C . LYS A 1 115 ? 10.770 -6.022 -7.267 1.00 95.75 115 LYS A C 1
ATOM 889 O O . LYS A 1 115 ? 11.471 -5.911 -8.275 1.00 95.75 115 LYS A O 1
ATOM 894 N N . TYR A 1 116 ? 9.783 -5.184 -6.967 1.00 95.81 116 TYR A N 1
ATOM 895 C CA . TYR A 1 116 ? 9.303 -4.138 -7.865 1.00 95.81 116 TYR A CA 1
ATOM 896 C C . TYR A 1 116 ? 9.427 -2.742 -7.261 1.00 95.81 116 TYR A C 1
ATOM 898 O O . TYR A 1 116 ? 9.417 -2.593 -6.040 1.00 95.81 116 TYR A O 1
ATOM 906 N N . GLN A 1 117 ? 9.552 -1.737 -8.126 1.00 95.06 117 GLN A N 1
ATOM 907 C CA . GLN A 1 117 ? 9.607 -0.309 -7.805 1.00 95.06 117 GLN A CA 1
ATOM 908 C C . GLN A 1 117 ? 8.879 0.518 -8.881 1.00 95.06 117 GLN A C 1
ATOM 910 O O . GLN A 1 117 ? 8.621 0.019 -9.980 1.00 95.06 117 GLN A O 1
ATOM 915 N N . GLY A 1 118 ? 8.639 1.796 -8.601 1.00 89.62 118 GLY A N 1
ATOM 916 C CA . GLY A 1 118 ? 8.151 2.785 -9.561 1.00 89.62 118 GLY A CA 1
ATOM 917 C C . GLY A 1 118 ? 6.656 3.083 -9.461 1.00 89.62 118 GLY A C 1
ATOM 918 O O . GLY A 1 118 ? 6.017 2.819 -8.449 1.00 89.62 118 GLY A O 1
ATOM 919 N N . SER A 1 119 ? 6.120 3.677 -10.530 1.00 83.38 119 SER A N 1
ATOM 920 C CA . SER A 1 119 ? 4.716 4.083 -10.606 1.00 83.38 119 SER A CA 1
ATOM 921 C C . SER A 1 119 ? 3.809 2.920 -10.982 1.00 83.38 119 SER A C 1
ATOM 923 O O . SER A 1 119 ? 3.809 2.453 -12.127 1.00 83.38 119 SER A O 1
ATOM 925 N N . PHE A 1 120 ? 3.014 2.451 -10.025 1.00 92.62 120 PHE A N 1
ATOM 926 C CA . PHE A 1 120 ? 2.117 1.316 -10.204 1.00 92.62 120 PHE A CA 1
ATOM 927 C C . PHE A 1 120 ? 0.712 1.795 -10.578 1.00 92.62 120 PHE A C 1
ATOM 929 O O . PHE A 1 120 ? -0.172 1.938 -9.737 1.00 92.62 120 PHE A O 1
ATOM 936 N N . ILE A 1 121 ? 0.498 2.029 -11.874 1.00 92.25 121 ILE A N 1
ATOM 937 C CA . ILE A 1 121 ? -0.779 2.535 -12.389 1.00 92.25 121 ILE A CA 1
ATOM 938 C C . ILE A 1 121 ? -1.740 1.383 -12.688 1.00 92.25 121 ILE A C 1
ATOM 940 O O . ILE A 1 121 ? -1.430 0.484 -13.479 1.00 92.25 121 ILE A O 1
ATOM 944 N N . SER A 1 122 ? -2.927 1.433 -12.082 1.00 93.44 122 SER A N 1
ATOM 945 C CA . SER A 1 122 ? -4.034 0.534 -12.408 1.00 93.44 122 SER A CA 1
ATOM 946 C C . SER A 1 122 ? -4.598 0.826 -13.806 1.00 93.44 122 SER A C 1
ATOM 948 O O . SER A 1 122 ? -4.713 1.988 -14.196 1.00 93.44 122 SER A O 1
ATOM 950 N N . PRO A 1 123 ? -5.053 -0.193 -14.557 1.00 91.56 123 PRO A N 1
ATOM 951 C CA . PRO A 1 123 ? -5.900 0.037 -15.725 1.00 91.56 123 PRO A CA 1
ATOM 952 C C . PRO A 1 123 ? -7.325 0.497 -15.349 1.00 91.56 123 PRO A C 1
ATOM 954 O O . PRO A 1 123 ? -8.105 0.867 -16.228 1.00 91.56 123 PRO A O 1
ATOM 957 N N . ARG A 1 124 ? -7.698 0.443 -14.064 1.00 90.75 124 ARG A N 1
ATOM 958 C CA . ARG A 1 124 ? -8.958 0.966 -13.521 1.00 90.75 124 ARG A CA 1
ATOM 959 C C . ARG A 1 124 ? -8.784 2.446 -13.146 1.00 90.75 124 ARG A C 1
ATOM 961 O O . ARG A 1 124 ? -7.675 2.856 -12.820 1.00 90.75 124 ARG A O 1
ATOM 968 N N . PRO A 1 125 ? -9.864 3.250 -13.131 1.00 91.00 125 PRO A N 1
ATOM 969 C CA . PRO A 1 125 ? -9.806 4.651 -12.714 1.00 91.00 125 PRO A CA 1
ATOM 970 C C . PRO A 1 125 ? -9.756 4.764 -11.179 1.00 91.00 125 PRO A C 1
ATOM 972 O O . PRO A 1 125 ? -10.711 5.215 -10.553 1.00 91.00 125 PRO A O 1
ATOM 975 N N . VAL A 1 126 ? -8.668 4.286 -10.578 1.00 92.75 126 VAL A N 1
ATOM 976 C CA . VAL A 1 126 ? -8.395 4.328 -9.133 1.00 92.75 126 VAL A CA 1
ATOM 977 C C . VAL A 1 126 ? -7.031 4.966 -8.886 1.00 92.75 126 VAL A C 1
ATOM 979 O O . VAL A 1 126 ? -6.212 5.033 -9.803 1.00 92.75 126 VAL A O 1
ATOM 982 N N . ALA A 1 127 ? -6.798 5.433 -7.659 1.00 93.88 127 ALA A N 1
ATOM 983 C CA . ALA A 1 127 ? -5.541 6.067 -7.278 1.00 93.88 127 ALA A CA 1
ATOM 984 C C . ALA A 1 127 ? -4.332 5.145 -7.518 1.00 93.88 127 ALA A C 1
ATOM 986 O O . ALA A 1 127 ? -4.434 3.918 -7.404 1.00 93.88 127 ALA A O 1
ATOM 987 N N . GLU A 1 128 ? -3.193 5.752 -7.857 1.00 94.56 128 GLU A N 1
ATOM 988 C CA . GLU A 1 128 ? -1.909 5.072 -8.044 1.00 94.56 128 GLU A CA 1
ATOM 989 C C . GLU A 1 128 ? -1.488 4.330 -6.770 1.00 94.56 128 GLU A C 1
ATOM 991 O O . GLU A 1 128 ? -1.580 4.867 -5.665 1.00 94.56 128 GLU A O 1
ATOM 996 N N . LEU A 1 129 ? -1.010 3.095 -6.939 1.00 96.38 129 LEU A N 1
ATOM 997 C CA . LEU A 1 129 ? -0.375 2.334 -5.874 1.00 96.38 129 LEU A CA 1
ATOM 998 C C . LEU A 1 129 ? 1.036 2.899 -5.669 1.00 96.38 129 LEU A C 1
ATOM 1000 O O . LEU A 1 129 ? 1.860 2.907 -6.582 1.00 96.38 129 LEU A O 1
ATOM 1004 N N . LEU A 1 130 ? 1.298 3.393 -4.465 1.00 97.12 130 LEU A N 1
ATOM 1005 C CA . LEU A 1 130 ? 2.547 4.055 -4.118 1.00 97.12 130 LEU A CA 1
ATOM 1006 C C . LEU A 1 130 ? 3.691 3.049 -3.992 1.00 97.12 130 LEU A C 1
ATOM 1008 O O . LEU A 1 130 ? 3.496 1.872 -3.665 1.00 97.12 130 LEU A O 1
ATOM 1012 N N . ASP A 1 131 ? 4.907 3.537 -4.216 1.00 96.50 131 ASP A N 1
ATOM 1013 C CA . ASP A 1 131 ? 6.119 2.790 -3.911 1.00 96.50 131 ASP A CA 1
ATOM 1014 C C . ASP A 1 131 ? 6.433 2.850 -2.405 1.00 96.50 131 ASP A C 1
ATOM 1016 O O . ASP A 1 131 ? 6.095 3.817 -1.724 1.00 96.50 131 ASP A O 1
ATOM 1020 N N . VAL A 1 132 ? 7.108 1.832 -1.870 1.00 96.19 132 VAL A N 1
ATOM 1021 C CA . VAL A 1 132 ? 7.629 1.858 -0.497 1.00 96.19 132 VAL A CA 1
ATOM 1022 C C . VAL A 1 132 ? 8.841 2.778 -0.370 1.00 96.19 132 VAL A C 1
ATOM 1024 O O . VAL A 1 132 ? 9.072 3.333 0.695 1.00 96.19 132 VAL A O 1
ATOM 1027 N N . GLU A 1 133 ? 9.619 2.914 -1.444 1.00 92.12 133 GLU A N 1
ATOM 1028 C CA . GLU A 1 133 ? 10.879 3.655 -1.470 1.00 92.12 133 GLU A CA 1
ATOM 1029 C C . GLU A 1 133 ? 11.211 4.048 -2.908 1.00 92.12 133 GLU A C 1
ATOM 1031 O O . GLU A 1 133 ? 11.284 3.174 -3.778 1.00 92.12 133 GLU A O 1
ATOM 1036 N N . GLY A 1 134 ? 11.491 5.329 -3.145 1.00 85.69 134 GLY A N 1
ATOM 1037 C CA . GLY A 1 134 ? 11.885 5.830 -4.455 1.00 85.69 134 GLY A CA 1
ATOM 1038 C C . GLY A 1 134 ? 11.935 7.359 -4.521 1.00 85.69 134 GLY A C 1
ATOM 1039 O O . GLY A 1 134 ? 11.662 8.040 -3.537 1.00 85.69 134 GLY A O 1
ATOM 1040 N N . PRO A 1 135 ? 12.293 7.927 -5.685 1.00 84.50 135 PRO A N 1
ATOM 1041 C CA . PRO A 1 135 ? 12.332 9.377 -5.880 1.00 84.50 135 PRO A CA 1
ATOM 1042 C C . PRO A 1 135 ? 10.939 10.015 -6.025 1.00 84.50 135 PRO A C 1
ATOM 1044 O O . PRO A 1 135 ? 10.829 11.239 -5.961 1.00 84.50 135 PRO A O 1
ATOM 1047 N N . SER A 1 136 ? 9.899 9.212 -6.271 1.00 84.06 136 SER A N 1
ATOM 1048 C CA . SER A 1 136 ? 8.511 9.671 -6.348 1.00 84.06 136 SER A CA 1
ATOM 1049 C C . SER A 1 136 ? 7.970 9.923 -4.945 1.00 84.06 136 SER A C 1
ATOM 1051 O O . SER A 1 136 ? 8.100 9.069 -4.074 1.00 84.06 136 SER A O 1
ATOM 1053 N N . ILE A 1 137 ? 7.355 11.088 -4.743 1.00 84.88 137 ILE A N 1
ATOM 1054 C CA . ILE A 1 137 ? 6.778 11.506 -3.464 1.00 84.88 137 ILE A CA 1
ATOM 1055 C C . ILE A 1 137 ? 5.288 11.801 -3.694 1.00 84.88 137 ILE A C 1
ATOM 1057 O O . ILE A 1 137 ? 4.968 12.489 -4.669 1.00 84.88 137 ILE A O 1
ATOM 1061 N N . PRO A 1 138 ? 4.390 11.343 -2.807 1.00 93.25 138 PRO A N 1
ATOM 1062 C CA . PRO A 1 138 ? 4.690 10.589 -1.587 1.00 93.25 138 PRO A CA 1
ATOM 1063 C C . PRO A 1 138 ? 5.011 9.112 -1.856 1.00 93.25 138 PRO A C 1
ATOM 1065 O O . PRO A 1 138 ? 4.402 8.487 -2.723 1.00 93.25 138 PRO A O 1
ATOM 1068 N N . ALA A 1 139 ? 5.937 8.547 -1.080 1.00 96.12 139 ALA A N 1
ATOM 1069 C CA . ALA A 1 139 ? 6.041 7.100 -0.907 1.00 96.12 139 ALA A CA 1
ATOM 1070 C C . ALA A 1 139 ? 5.096 6.639 0.221 1.00 96.12 139 ALA A C 1
ATOM 1072 O O . ALA A 1 139 ? 4.533 7.456 0.958 1.00 96.12 139 ALA A O 1
ATOM 1073 N N . ILE A 1 140 ? 4.927 5.325 0.390 1.00 97.88 140 ILE A N 1
ATOM 1074 C CA . ILE A 1 140 ? 4.073 4.743 1.443 1.00 97.88 140 ILE A CA 1
ATOM 1075 C C . ILE A 1 140 ? 4.388 5.310 2.839 1.00 97.88 140 ILE A C 1
ATOM 1077 O O . ILE A 1 140 ? 3.429 5.652 3.536 1.00 97.88 140 ILE A O 1
ATOM 1081 N N . PRO A 1 141 ? 5.657 5.447 3.286 1.00 97.81 141 PRO A N 1
ATOM 1082 C CA . PRO A 1 141 ? 5.949 6.047 4.588 1.00 97.81 141 PRO A CA 1
ATOM 1083 C C . PRO A 1 141 ? 5.414 7.478 4.721 1.00 97.81 141 PRO A C 1
ATOM 1085 O O . PRO A 1 141 ? 4.738 7.777 5.70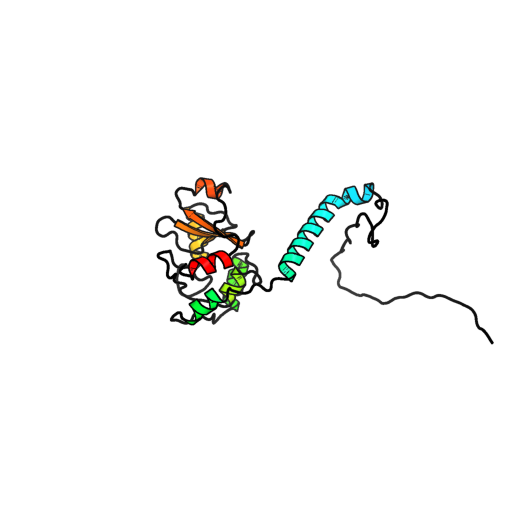6 1.00 97.81 141 PRO A O 1
ATOM 1088 N N . ASP A 1 142 ? 5.647 8.321 3.710 1.00 97.12 142 ASP A N 1
ATOM 1089 C CA . ASP A 1 142 ? 5.228 9.727 3.708 1.00 97.12 142 ASP A CA 1
ATOM 1090 C C . ASP A 1 142 ? 3.702 9.841 3.764 1.00 97.12 142 ASP A C 1
ATOM 1092 O O . ASP A 1 142 ? 3.143 10.558 4.598 1.00 97.12 142 ASP A O 1
ATOM 1096 N N . GLN A 1 143 ? 3.011 9.090 2.899 1.00 97.62 143 GLN A N 1
ATOM 1097 C CA . GLN A 1 143 ? 1.553 9.106 2.846 1.00 97.62 143 GLN A CA 1
ATOM 1098 C C . GLN A 1 143 ? 0.952 8.543 4.134 1.00 97.62 143 GLN A C 1
ATOM 1100 O O . GLN A 1 143 ? -0.026 9.086 4.642 1.00 97.62 143 GLN A O 1
ATOM 1105 N N . THR A 1 144 ? 1.547 7.487 4.695 1.00 98.25 144 THR A N 1
ATOM 1106 C CA . THR A 1 144 ? 1.097 6.885 5.958 1.00 98.25 144 THR A CA 1
ATOM 1107 C C . THR A 1 144 ? 1.211 7.875 7.113 1.00 98.25 144 THR A C 1
ATOM 1109 O O . THR A 1 144 ? 0.268 8.013 7.893 1.00 98.25 144 THR A O 1
ATOM 1112 N N . GLU A 1 145 ? 2.336 8.583 7.231 1.00 98.12 145 GLU A N 1
ATOM 1113 C CA . GLU A 1 145 ? 2.506 9.625 8.247 1.00 98.12 145 GLU A CA 1
ATOM 1114 C C . GLU A 1 145 ? 1.474 10.745 8.064 1.00 98.12 145 GLU A C 1
ATOM 1116 O O . GLU A 1 145 ? 0.819 11.152 9.029 1.00 98.12 145 GLU A O 1
ATOM 1121 N N . TYR A 1 146 ? 1.280 11.201 6.826 1.00 97.62 146 TYR A N 1
ATOM 1122 C CA . TYR A 1 146 ? 0.307 12.236 6.493 1.00 97.62 146 TYR A CA 1
ATOM 1123 C C . TYR A 1 146 ? -1.118 11.855 6.918 1.00 97.62 146 TYR A C 1
ATOM 1125 O O . TYR A 1 146 ? -1.735 12.581 7.704 1.00 97.62 146 TYR A O 1
ATOM 1133 N N . VAL A 1 147 ? -1.635 10.706 6.467 1.00 97.00 147 VAL A N 1
ATOM 1134 C CA . VAL A 1 147 ? -3.022 10.297 6.761 1.00 97.00 147 VAL A CA 1
ATOM 1135 C C . VAL A 1 147 ? -3.216 9.941 8.231 1.00 97.00 147 VAL A C 1
ATOM 1137 O O . VAL A 1 147 ? -4.293 10.166 8.783 1.00 97.00 147 VAL A O 1
ATOM 1140 N N . ARG A 1 148 ? -2.177 9.444 8.909 1.00 97.19 148 ARG A N 1
ATOM 1141 C CA . ARG A 1 148 ? -2.210 9.218 10.357 1.00 97.19 148 ARG A CA 1
ATOM 1142 C C . ARG A 1 148 ? -2.383 10.529 11.110 1.00 97.19 148 ARG A C 1
ATOM 1144 O O . ARG A 1 148 ? -3.248 10.619 11.977 1.00 97.19 148 ARG A O 1
ATOM 1151 N N . ASN A 1 149 ? -1.607 11.548 10.757 1.00 97.88 149 ASN A N 1
ATOM 1152 C CA . ASN A 1 149 ? -1.688 12.858 11.398 1.00 97.88 149 ASN A CA 1
ATOM 1153 C C . ASN A 1 149 ? -3.000 13.584 11.075 1.00 97.88 149 ASN A C 1
ATOM 1155 O O . ASN A 1 149 ? -3.551 14.264 11.940 1.00 97.88 149 ASN A O 1
ATOM 1159 N N . LEU A 1 150 ? -3.505 13.439 9.848 1.00 96.56 150 LEU A N 1
ATOM 1160 C CA . LEU A 1 150 ? -4.709 14.128 9.392 1.00 96.56 150 LEU A CA 1
ATOM 1161 C C . LEU A 1 150 ? -6.003 13.462 9.877 1.00 96.56 150 LEU A C 1
ATOM 1163 O O . LEU A 1 150 ? -6.904 14.147 10.361 1.00 96.56 150 LEU A O 1
ATOM 1167 N N . TYR A 1 151 ? -6.100 12.139 9.751 1.00 96.62 151 TYR A N 1
ATOM 1168 C CA . TYR A 1 151 ? -7.336 11.384 9.979 1.00 96.62 151 TYR A CA 1
ATOM 1169 C C . TYR A 1 151 ? -7.308 10.516 11.239 1.00 96.62 151 TYR A C 1
ATOM 1171 O O . TYR A 1 151 ? -8.340 9.969 11.622 1.00 96.62 151 TYR A O 1
ATOM 1179 N N . GLY A 1 152 ? -6.157 10.377 11.903 1.00 96.94 152 GLY A N 1
ATOM 1180 C CA . GLY A 1 152 ? -6.016 9.487 13.055 1.00 96.94 152 GLY A CA 1
ATOM 1181 C C . GLY A 1 152 ? -6.041 8.007 12.671 1.00 96.94 152 GLY A C 1
ATOM 1182 O O . GLY A 1 152 ? -6.520 7.189 13.456 1.00 96.94 152 GLY A O 1
ATOM 1183 N N . ILE A 1 153 ? -5.567 7.665 11.464 1.00 97.56 153 ILE A N 1
ATOM 1184 C CA . ILE A 1 153 ? -5.451 6.269 11.022 1.00 97.56 153 ILE A CA 1
ATOM 1185 C C . ILE A 1 153 ? -4.555 5.490 12.004 1.00 97.56 153 ILE A C 1
ATOM 1187 O O . ILE A 1 153 ? -3.435 5.937 12.272 1.00 97.56 153 ILE A O 1
ATOM 1191 N N . PRO A 1 154 ? -5.016 4.345 12.543 1.00 97.25 154 PRO A N 1
ATOM 1192 C CA . PRO A 1 154 ? -4.241 3.559 13.500 1.00 97.25 154 PRO A CA 1
ATOM 1193 C C . PRO A 1 154 ? -2.876 3.081 12.967 1.00 97.25 154 PRO A C 1
ATOM 1195 O O . PRO A 1 154 ? -2.636 3.014 11.760 1.00 97.25 154 PRO A O 1
ATOM 1198 N N . GLU A 1 155 ? -1.951 2.772 13.878 1.00 96.88 155 GLU A N 1
ATOM 1199 C CA . GLU A 1 155 ? -0.551 2.460 13.548 1.00 96.88 155 GLU A CA 1
ATOM 1200 C C . GLU A 1 155 ? -0.392 1.153 12.760 1.00 96.88 155 GLU A C 1
ATOM 1202 O O . GLU A 1 155 ? 0.568 1.003 11.997 1.00 96.88 155 GLU A O 1
ATOM 1207 N N . GLU A 1 156 ? -1.332 0.224 12.914 1.00 96.75 156 GLU A N 1
ATOM 1208 C CA . GLU A 1 156 ? -1.378 -1.060 12.218 1.00 96.75 156 GLU A CA 1
ATOM 1209 C C . GLU A 1 156 ? -1.660 -0.935 10.711 1.00 96.75 156 GLU A C 1
ATOM 1211 O O . GLU A 1 156 ? -1.431 -1.900 9.983 1.00 96.75 156 GLU A O 1
ATOM 1216 N N . TYR A 1 157 ? -2.074 0.242 10.224 1.00 98.38 157 TYR A N 1
ATOM 1217 C CA . TYR A 1 157 ? -2.369 0.474 8.809 1.00 98.38 157 TYR A CA 1
ATOM 1218 C C . TYR A 1 157 ? -1.294 1.301 8.097 1.00 98.38 157 TYR A C 1
ATOM 1220 O O . TYR A 1 157 ? -0.767 2.281 8.634 1.00 98.38 157 TYR A O 1
ATOM 1228 N N . LEU A 1 158 ? -1.016 0.921 6.849 1.00 98.69 158 LEU A N 1
ATOM 1229 C CA . LEU A 1 158 ? -0.161 1.643 5.904 1.00 98.69 158 LEU A CA 1
ATOM 1230 C C . LEU A 1 158 ? -0.988 2.142 4.717 1.00 98.69 158 LEU A C 1
ATOM 1232 O O . LEU A 1 158 ? -1.824 1.402 4.201 1.00 98.69 158 LEU A O 1
ATOM 1236 N N . ALA A 1 159 ? -0.737 3.364 4.255 1.00 98.19 159 ALA A N 1
ATOM 1237 C CA . ALA A 1 159 ? -1.417 3.930 3.094 1.00 98.19 159 ALA A CA 1
ATOM 1238 C C . ALA A 1 159 ? -0.788 3.431 1.787 1.00 98.19 159 ALA A C 1
ATOM 1240 O O . ALA A 1 159 ? 0.361 3.746 1.484 1.00 98.19 159 ALA A O 1
ATOM 1241 N N . LEU A 1 160 ? -1.549 2.649 1.018 1.00 98.31 160 LEU A N 1
ATOM 1242 C CA . LEU A 1 160 ? -1.129 2.119 -0.283 1.00 98.31 160 LEU A CA 1
ATOM 1243 C C . LEU A 1 160 ? -1.296 3.134 -1.410 1.00 98.31 160 LEU A C 1
ATOM 1245 O O . LEU A 1 160 ? -0.601 3.048 -2.414 1.00 98.31 160 LEU A O 1
ATOM 1249 N N . THR A 1 161 ? -2.239 4.058 -1.268 1.00 97.56 161 THR A N 1
ATOM 1250 C CA . THR A 1 161 ? -2.548 5.098 -2.253 1.00 97.56 161 THR A CA 1
ATOM 1251 C C . THR A 1 161 ? -2.621 6.456 -1.575 1.00 97.56 161 THR A C 1
ATOM 1253 O O . THR A 1 161 ? -2.714 6.541 -0.346 1.00 97.56 161 THR A O 1
ATOM 1256 N N . SER A 1 162 ? -2.648 7.524 -2.374 1.00 95.25 162 SER A N 1
ATOM 1257 C CA . SER A 1 162 ? -3.127 8.818 -1.892 1.00 95.25 162 SER A CA 1
ATOM 1258 C C . SER A 1 162 ? -4.596 8.738 -1.447 1.00 95.25 162 SER A C 1
ATOM 1260 O O . SER A 1 162 ? -5.302 7.764 -1.725 1.00 95.25 162 SER A O 1
ATOM 1262 N N . ASP A 1 163 ? -5.041 9.775 -0.744 1.00 93.56 163 ASP A N 1
ATOM 1263 C CA . ASP A 1 163 ? -6.417 10.022 -0.302 1.00 93.56 163 ASP A CA 1
ATOM 1264 C C . ASP A 1 163 ? -7.252 10.787 -1.347 1.00 93.56 163 ASP A C 1
ATOM 1266 O O . ASP A 1 163 ? -8.246 11.445 -1.023 1.00 93.56 163 ASP A O 1
ATOM 1270 N N . GLU A 1 164 ? -6.841 10.725 -2.618 1.00 87.75 164 GLU A N 1
ATOM 1271 C CA . GLU A 1 164 ? -7.519 11.405 -3.717 1.00 87.75 164 GLU A CA 1
ATOM 1272 C C . GLU A 1 164 ? -8.998 11.015 -3.803 1.00 87.75 164 GLU A C 1
ATOM 1274 O O . GLU A 1 164 ? -9.367 9.844 -3.859 1.00 87.75 164 GLU A O 1
ATOM 1279 N N . GLY A 1 165 ? -9.864 12.031 -3.846 1.00 84.75 165 GLY A N 1
ATOM 1280 C CA . GLY A 1 165 ? -11.311 11.821 -3.875 1.00 84.75 165 GLY A CA 1
ATOM 1281 C C . GLY A 1 165 ? -11.905 11.384 -2.535 1.00 84.75 165 GLY A C 1
ATOM 1282 O O . GLY A 1 165 ? -13.013 10.859 -2.538 1.00 84.75 165 GLY A O 1
ATOM 1283 N N . GLU A 1 166 ? -11.202 11.617 -1.419 1.00 87.38 166 GLU A N 1
ATOM 1284 C CA . GLU A 1 166 ? -11.621 11.223 -0.064 1.00 87.38 166 GLU A CA 1
ATOM 1285 C C . GLU A 1 166 ? -11.712 9.695 0.122 1.00 87.38 166 GLU A C 1
ATOM 1287 O O . GLU A 1 166 ? -12.433 9.202 0.992 1.00 87.38 166 GLU A O 1
ATOM 1292 N N . GLY A 1 167 ? -10.957 8.939 -0.679 1.00 92.25 167 GLY A N 1
ATOM 1293 C CA . GLY A 1 167 ? -10.838 7.490 -0.571 1.00 92.25 167 GLY A CA 1
ATOM 1294 C C . GLY A 1 167 ? -9.386 7.032 -0.670 1.00 92.25 167 GLY A C 1
ATOM 1295 O O . GLY A 1 167 ? -8.586 7.655 -1.361 1.00 92.25 167 GLY A O 1
ATOM 1296 N N . MET A 1 168 ? -9.030 5.949 0.022 1.00 96.88 168 MET A N 1
ATOM 1297 C CA . MET A 1 168 ? -7.685 5.365 -0.035 1.00 96.88 168 MET A CA 1
ATOM 1298 C C . MET A 1 168 ? -7.689 3.862 0.240 1.00 96.88 168 MET A C 1
ATOM 1300 O O . MET A 1 168 ? -8.529 3.352 0.987 1.00 96.88 168 MET A O 1
ATOM 1304 N N . TYR A 1 169 ? -6.694 3.157 -0.299 1.00 98.31 169 TYR A N 1
ATOM 1305 C CA . TYR A 1 169 ? -6.429 1.773 0.087 1.00 98.31 169 TYR A CA 1
ATOM 1306 C C . TYR A 1 169 ? -5.439 1.714 1.246 1.00 98.31 169 TYR A C 1
ATOM 1308 O O . TYR A 1 169 ? -4.376 2.336 1.207 1.00 98.31 169 TYR A O 1
ATOM 1316 N N . LEU A 1 170 ? -5.780 0.939 2.275 1.00 98.69 170 LEU A N 1
ATOM 1317 C CA . LEU A 1 170 ? -4.941 0.733 3.453 1.00 98.69 170 LEU A CA 1
ATOM 1318 C C . LEU A 1 170 ? -4.544 -0.736 3.575 1.00 98.69 170 LEU A C 1
ATOM 1320 O O . LEU A 1 170 ? -5.392 -1.618 3.461 1.00 98.69 170 LEU A O 1
ATOM 1324 N N . TYR A 1 171 ? -3.273 -0.999 3.851 1.00 98.75 171 TYR A N 1
ATOM 1325 C CA . TYR A 1 171 ? -2.756 -2.330 4.158 1.00 98.75 171 TYR A CA 1
ATOM 1326 C C . TYR A 1 171 ? -2.679 -2.538 5.668 1.00 98.75 171 TYR A C 1
ATOM 1328 O O . TYR A 1 171 ? -2.062 -1.731 6.363 1.00 98.75 171 TYR A O 1
ATOM 1336 N N . GLY A 1 172 ? -3.284 -3.616 6.166 1.00 98.00 172 GLY A N 1
ATOM 1337 C CA . GLY A 1 172 ? -3.164 -4.045 7.557 1.00 98.00 172 GLY A CA 1
ATOM 1338 C C . GLY A 1 172 ? -1.890 -4.861 7.766 1.00 98.00 172 GLY A C 1
ATOM 1339 O O . GLY A 1 172 ? -1.711 -5.924 7.171 1.00 98.00 172 GLY A O 1
ATOM 1340 N N . LYS A 1 173 ? -0.987 -4.381 8.623 1.00 95.56 173 LYS A N 1
ATOM 1341 C CA . LYS A 1 173 ? 0.286 -5.068 8.910 1.00 95.56 173 LYS A CA 1
ATOM 1342 C C . LYS A 1 173 ? 0.097 -6.384 9.660 1.00 95.56 173 LYS A C 1
ATOM 1344 O O . LYS A 1 173 ? 0.886 -7.306 9.470 1.00 95.56 173 LYS A O 1
ATOM 1349 N N . ASP A 1 174 ? -0.940 -6.453 10.489 1.00 93.94 174 ASP A N 1
ATOM 1350 C CA . ASP A 1 174 ? -1.178 -7.578 11.394 1.00 93.94 174 ASP A CA 1
ATOM 1351 C C . ASP A 1 174 ? -1.903 -8.743 10.708 1.00 93.94 174 ASP A C 1
ATOM 1353 O O . ASP A 1 174 ? -1.668 -9.906 11.040 1.00 93.94 174 ASP A O 1
ATOM 1357 N N . ASP A 1 175 ? -2.786 -8.442 9.752 1.00 92.81 175 ASP A N 1
ATOM 1358 C CA . ASP A 1 175 ? -3.624 -9.423 9.054 1.00 92.81 175 ASP A CA 1
ATOM 1359 C C . ASP A 1 175 ? -3.243 -9.624 7.578 1.00 92.81 175 ASP A C 1
ATOM 1361 O O . ASP A 1 175 ? -3.676 -10.600 6.964 1.00 92.81 175 ASP A O 1
ATOM 1365 N N . GLY A 1 176 ? -2.413 -8.742 7.011 1.00 95.69 176 GLY A N 1
ATOM 1366 C CA . GLY A 1 176 ? -2.028 -8.761 5.601 1.00 95.69 176 GLY A CA 1
ATOM 1367 C C . GLY A 1 176 ? -3.167 -8.402 4.642 1.00 95.69 176 GLY A C 1
ATOM 1368 O O . GLY A 1 176 ? -3.037 -8.625 3.432 1.00 95.69 176 GLY A O 1
ATOM 1369 N N . ALA A 1 177 ? -4.282 -7.888 5.164 1.00 97.50 177 ALA A N 1
ATOM 1370 C CA . ALA A 1 177 ? -5.489 -7.585 4.412 1.00 97.50 177 ALA A CA 1
ATOM 1371 C C . ALA A 1 177 ? -5.454 -6.158 3.844 1.00 97.50 177 ALA A C 1
ATOM 1373 O O . ALA A 1 177 ? -4.656 -5.314 4.261 1.00 97.50 177 ALA A O 1
ATOM 1374 N N . VAL A 1 178 ? -6.333 -5.877 2.878 1.00 98.62 178 VAL A N 1
ATOM 1375 C CA . VAL A 1 178 ? -6.459 -4.540 2.281 1.00 98.62 178 VAL A CA 1
ATOM 1376 C C . VAL A 1 178 ? -7.871 -3.998 2.458 1.00 98.62 178 VAL A C 1
ATOM 1378 O O . VAL A 1 178 ? -8.874 -4.661 2.167 1.00 98.62 178 VAL A O 1
ATOM 1381 N N . TYR A 1 179 ? -7.930 -2.759 2.924 1.00 98.38 179 TYR A N 1
ATOM 1382 C CA . TYR A 1 179 ? -9.138 -2.019 3.243 1.00 98.38 179 TYR A CA 1
ATOM 1383 C C . TYR A 1 179 ? -9.353 -0.929 2.199 1.00 98.38 179 TYR A C 1
ATOM 1385 O O . TYR A 1 179 ? -8.407 -0.290 1.750 1.00 98.38 179 TYR A O 1
ATOM 1393 N N . ASP A 1 180 ? -10.610 -0.737 1.816 1.00 97.19 180 ASP A N 1
ATOM 1394 C CA . ASP A 1 180 ? -11.063 0.343 0.943 1.00 97.19 180 ASP A CA 1
ATOM 1395 C C . ASP A 1 180 ? -11.747 1.380 1.829 1.00 97.19 180 ASP A C 1
ATOM 1397 O O . ASP A 1 180 ? -12.890 1.186 2.253 1.00 97.19 180 ASP A O 1
ATOM 1401 N N . LEU A 1 181 ? -10.988 2.399 2.227 1.00 97.06 181 LEU A N 1
ATOM 1402 C CA . LEU A 1 181 ? -11.453 3.420 3.151 1.00 97.06 181 LEU A CA 1
ATOM 1403 C C . LEU A 1 181 ? -12.018 4.595 2.364 1.00 97.06 181 LEU A C 1
ATOM 1405 O O . LEU A 1 181 ? -11.287 5.261 1.645 1.00 97.06 181 LEU A O 1
ATOM 1409 N N . ASP A 1 182 ? -13.288 4.897 2.605 1.00 95.38 182 ASP A N 1
ATOM 1410 C CA . ASP A 1 182 ? -13.906 6.180 2.281 1.00 95.38 182 ASP A CA 1
ATOM 1411 C C . ASP A 1 182 ? -13.975 7.031 3.563 1.00 95.38 182 ASP A C 1
ATOM 1413 O O . ASP A 1 182 ? -14.345 6.532 4.636 1.00 95.38 182 ASP A O 1
ATOM 1417 N N . ILE A 1 183 ? -13.620 8.315 3.488 1.00 93.75 183 ILE A N 1
ATOM 1418 C CA . ILE A 1 183 ? -13.577 9.197 4.667 1.00 93.75 183 ILE A CA 1
ATOM 1419 C C . ILE A 1 183 ? -14.949 9.317 5.353 1.00 93.75 183 ILE A C 1
ATOM 1421 O O . ILE A 1 183 ? -15.008 9.492 6.576 1.00 93.75 183 ILE A O 1
ATOM 1425 N N . SER A 1 184 ? -16.064 9.131 4.638 1.00 95.75 184 SER A N 1
ATOM 1426 C CA . SER A 1 184 ? -17.410 9.138 5.230 1.00 95.75 184 SER A CA 1
ATOM 1427 C C . SER A 1 184 ? -17.623 8.044 6.287 1.00 95.75 184 SER A C 1
ATOM 1429 O O . SER A 1 184 ? -18.447 8.223 7.189 1.00 95.75 184 SER A O 1
ATOM 1431 N N . VAL A 1 185 ? -16.853 6.948 6.238 1.00 95.69 185 VAL A N 1
ATOM 1432 C CA . VAL A 1 185 ? -16.911 5.835 7.205 1.00 95.69 185 VAL A CA 1
ATOM 1433 C C . VAL A 1 185 ? -15.713 5.783 8.161 1.00 95.69 185 VAL A C 1
ATOM 1435 O O . VAL A 1 185 ? -15.613 4.854 8.966 1.00 95.69 185 VAL A O 1
ATOM 1438 N N . LEU A 1 186 ? -14.840 6.798 8.153 1.00 96.25 186 LEU A N 1
ATOM 1439 C CA . LEU A 1 186 ? -13.615 6.869 8.966 1.00 96.25 186 LEU A CA 1
ATOM 1440 C C . LEU A 1 186 ? -13.845 6.538 10.449 1.00 96.25 186 LEU A C 1
ATOM 1442 O O . LEU A 1 186 ? -13.107 5.762 11.051 1.00 96.25 186 LEU A O 1
ATOM 1446 N N . ASN A 1 187 ? -14.908 7.081 11.044 1.00 97.19 187 ASN A N 1
ATOM 1447 C CA . ASN A 1 187 ? -15.219 6.854 12.458 1.00 97.19 187 ASN A CA 1
ATOM 1448 C C . ASN A 1 187 ? -15.559 5.397 12.788 1.00 97.19 187 ASN A C 1
ATOM 1450 O O . ASN A 1 187 ? -15.345 4.965 13.922 1.00 97.19 187 ASN A O 1
ATOM 1454 N N . ASP A 1 188 ? -16.150 4.660 11.850 1.00 97.50 188 ASP A N 1
ATOM 1455 C CA . ASP A 1 188 ? -16.433 3.238 12.029 1.00 97.50 188 ASP A CA 1
ATOM 1456 C C . ASP A 1 188 ? -15.202 2.388 11.696 1.00 97.50 188 ASP A C 1
ATOM 1458 O O . ASP A 1 188 ? -14.982 1.372 12.360 1.00 97.50 188 ASP A O 1
ATOM 1462 N N . PHE A 1 189 ? -14.359 2.842 10.762 1.00 96.94 189 PHE A N 1
ATOM 1463 C CA . PHE A 1 189 ? -13.066 2.224 10.465 1.00 96.94 189 PHE A CA 1
ATOM 1464 C C . PHE A 1 189 ? -12.139 2.250 11.686 1.00 96.94 189 PHE A C 1
ATOM 1466 O O . PHE A 1 189 ? -11.703 1.195 12.134 1.00 96.94 189 PHE A O 1
ATOM 1473 N N . ILE A 1 190 ? -11.952 3.415 12.320 1.00 95.12 190 ILE A N 1
ATOM 1474 C CA . ILE A 1 190 ? -11.137 3.569 13.545 1.00 95.12 190 ILE A CA 1
ATOM 1475 C C . ILE A 1 190 ? -11.658 2.688 14.695 1.00 95.12 190 ILE A C 1
ATOM 1477 O O . ILE A 1 190 ? -10.902 2.264 15.564 1.00 95.12 190 ILE A O 1
ATOM 1481 N N . LYS A 1 191 ? -12.960 2.379 14.712 1.00 95.75 191 LYS A N 1
ATOM 1482 C CA . LYS A 1 191 ? -13.580 1.485 15.706 1.00 95.75 191 LYS A CA 1
ATOM 1483 C C . LYS A 1 191 ? -13.487 0.001 15.334 1.00 95.75 191 LYS A C 1
ATOM 1485 O O . LYS A 1 191 ? -14.107 -0.814 16.016 1.00 95.75 191 LYS A O 1
ATOM 1490 N N . GLY A 1 192 ? -12.786 -0.346 14.255 1.00 93.69 192 GLY A N 1
ATOM 1491 C CA . GLY A 1 192 ? -12.622 -1.720 13.779 1.00 93.69 192 GLY A CA 1
ATOM 1492 C C . GLY A 1 192 ? -13.911 -2.357 13.254 1.00 93.69 192 GLY A C 1
ATOM 1493 O O . GLY A 1 192 ? -14.068 -3.572 13.329 1.00 93.69 192 GLY A O 1
ATOM 1494 N N . LYS A 1 193 ? -14.880 -1.562 12.781 1.00 95.31 193 LYS A N 1
ATOM 1495 C CA . LYS A 1 193 ? -16.168 -2.081 12.278 1.00 95.31 193 LYS A CA 1
ATOM 1496 C C . LYS A 1 193 ? -16.205 -2.282 10.769 1.00 95.31 193 LYS A C 1
ATOM 1498 O O . LYS A 1 193 ? -17.124 -2.932 10.273 1.00 95.31 193 LYS A O 1
ATOM 1503 N N . ILE A 1 194 ? -15.269 -1.675 10.046 1.00 94.50 194 ILE A N 1
ATOM 1504 C CA . ILE A 1 194 ? -15.192 -1.789 8.593 1.00 94.50 194 ILE A CA 1
ATOM 1505 C C . ILE A 1 194 ? -14.359 -3.030 8.271 1.00 94.50 194 ILE A C 1
ATOM 1507 O O . ILE A 1 194 ? -13.203 -3.093 8.685 1.00 94.50 194 ILE A O 1
ATOM 1511 N N . PRO A 1 195 ? -14.931 -4.035 7.588 1.00 94.50 195 PRO A N 1
ATOM 1512 C CA . PRO A 1 195 ? -14.185 -5.228 7.226 1.00 94.50 195 PRO A CA 1
ATOM 1513 C C . PRO A 1 195 ? -13.182 -4.921 6.111 1.00 94.50 195 PRO A C 1
ATOM 1515 O O . PRO A 1 195 ? -13.404 -4.028 5.290 1.00 94.50 195 PRO A O 1
ATOM 1518 N N . ALA A 1 196 ? -12.121 -5.722 6.037 1.00 97.12 196 ALA A N 1
ATOM 1519 C CA . ALA A 1 196 ? -11.245 -5.722 4.877 1.00 97.12 196 ALA A CA 1
ATOM 1520 C C . ALA A 1 196 ? -12.042 -6.033 3.603 1.00 97.12 196 ALA A C 1
ATOM 1522 O O . ALA A 1 196 ? -12.937 -6.886 3.598 1.00 97.12 196 ALA A O 1
ATOM 1523 N N . ARG A 1 197 ? -11.696 -5.357 2.505 1.00 97.44 197 ARG A N 1
ATOM 1524 C CA . ARG A 1 197 ? -12.286 -5.628 1.190 1.00 97.44 197 ARG A CA 1
ATOM 1525 C C . ARG A 1 197 ? -11.591 -6.802 0.506 1.00 97.44 197 ARG A C 1
ATOM 1527 O O . ARG A 1 197 ? -12.253 -7.587 -0.171 1.00 97.44 197 ARG A O 1
ATOM 1534 N N 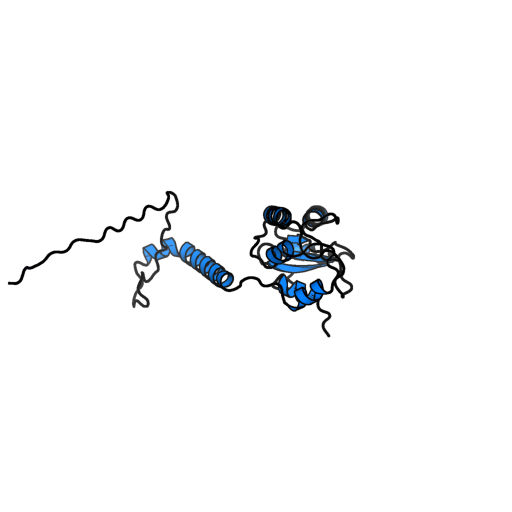. TRP A 1 198 ? -10.285 -6.934 0.719 1.00 97.88 198 TRP A N 1
ATOM 1535 C CA . TRP A 1 198 ? -9.481 -8.053 0.240 1.00 97.88 198 TRP A CA 1
ATOM 1536 C C . TRP A 1 198 ? -8.796 -8.729 1.418 1.00 97.88 198 TRP A C 1
ATOM 1538 O O . TRP A 1 198 ? -8.184 -8.061 2.247 1.00 97.88 198 TRP A O 1
ATOM 1548 N N . ALA A 1 199 ? -8.903 -10.056 1.486 1.00 95.88 199 ALA A N 1
ATOM 1549 C CA . ALA A 1 199 ? -8.347 -10.838 2.586 1.00 95.88 199 ALA A CA 1
ATOM 1550 C C . ALA A 1 199 ? -6.813 -10.860 2.580 1.00 95.88 199 ALA A C 1
ATOM 1552 O O . ALA A 1 199 ? -6.209 -11.078 3.623 1.00 95.88 199 ALA A O 1
ATOM 1553 N N . THR A 1 200 ? -6.195 -10.644 1.416 1.00 95.50 200 THR A N 1
ATOM 1554 C CA . THR A 1 200 ? -4.742 -10.599 1.251 1.00 95.50 200 THR A CA 1
ATOM 1555 C C . THR A 1 200 ? -4.324 -9.461 0.325 1.00 95.50 200 THR A C 1
ATOM 1557 O O . THR A 1 200 ? -5.085 -9.029 -0.548 1.00 95.50 200 THR A O 1
ATOM 1560 N N . PHE A 1 201 ? -3.074 -9.017 0.455 1.00 97.50 201 PHE A N 1
ATOM 1561 C CA . PHE A 1 201 ? -2.462 -8.084 -0.493 1.00 97.50 201 PHE A CA 1
ATOM 1562 C C . PHE A 1 201 ? -2.473 -8.618 -1.932 1.00 97.50 201 PHE A C 1
ATOM 1564 O O . PHE A 1 201 ? -2.735 -7.867 -2.867 1.00 97.50 201 PHE A O 1
ATOM 1571 N N . ASN A 1 202 ? -2.270 -9.922 -2.130 1.00 95.31 202 ASN A N 1
ATOM 1572 C CA . ASN A 1 202 ? -2.313 -10.526 -3.460 1.00 95.31 202 ASN A CA 1
ATOM 1573 C C . ASN A 1 202 ? -3.713 -10.489 -4.096 1.00 95.31 202 ASN A C 1
ATOM 1575 O O . ASN A 1 202 ? -3.815 -10.221 -5.294 1.00 95.31 202 ASN A O 1
ATOM 1579 N N . ASP A 1 203 ? -4.784 -10.692 -3.320 1.00 95.50 203 ASP A N 1
ATOM 1580 C CA . ASP A 1 203 ? -6.161 -10.526 -3.813 1.00 95.50 203 ASP A CA 1
ATOM 1581 C C . ASP A 1 203 ? -6.408 -9.085 -4.285 1.00 95.50 203 ASP A C 1
ATOM 1583 O O . ASP A 1 203 ? -7.039 -8.861 -5.324 1.00 95.50 203 ASP A O 1
ATOM 1587 N N . PHE A 1 204 ? -5.869 -8.109 -3.547 1.00 97.38 204 PHE A N 1
ATOM 1588 C CA . PHE A 1 204 ? -5.885 -6.707 -3.951 1.00 97.38 204 PHE A CA 1
ATOM 1589 C C . PHE A 1 204 ? -5.093 -6.484 -5.242 1.00 97.38 204 PHE A C 1
ATOM 1591 O O . PHE A 1 204 ? -5.644 -5.901 -6.168 1.00 97.38 204 PHE A O 1
ATOM 1598 N N . LEU A 1 205 ? -3.856 -6.983 -5.364 1.00 96.56 205 LEU A N 1
ATOM 1599 C CA . LEU A 1 205 ? -3.041 -6.803 -6.574 1.00 96.56 205 LEU A CA 1
ATOM 1600 C C . LEU A 1 205 ? -3.697 -7.403 -7.824 1.00 96.56 205 LEU A C 1
ATOM 1602 O O . LEU A 1 205 ? -3.649 -6.792 -8.892 1.00 96.56 205 LEU A O 1
ATOM 1606 N N . ILE A 1 206 ? -4.323 -8.580 -7.699 1.00 94.75 206 ILE A N 1
ATOM 1607 C CA . ILE A 1 206 ? -5.086 -9.199 -8.793 1.00 94.75 206 ILE A CA 1
ATOM 1608 C C . ILE A 1 206 ? -6.201 -8.252 -9.225 1.00 94.75 206 ILE A C 1
ATOM 1610 O O . ILE A 1 206 ? -6.283 -7.893 -10.395 1.00 94.75 206 ILE A O 1
ATOM 1614 N N . TRP A 1 207 ? -7.026 -7.788 -8.286 1.00 95.19 207 TRP A N 1
ATOM 1615 C CA . TRP A 1 207 ? -8.096 -6.848 -8.606 1.00 95.19 207 TRP A CA 1
ATOM 1616 C C . TRP A 1 207 ? -7.567 -5.520 -9.177 1.00 95.19 207 TRP A C 1
ATOM 1618 O O . TRP A 1 207 ? -8.153 -4.986 -10.120 1.00 95.19 207 TRP A O 1
ATOM 1628 N N . TYR A 1 208 ? -6.468 -5.005 -8.628 1.00 95.69 208 TYR A N 1
ATOM 1629 C CA . TYR A 1 208 ? -5.894 -3.703 -8.954 1.00 95.69 208 TYR A CA 1
ATOM 1630 C C . TYR A 1 208 ? -5.315 -3.674 -10.369 1.00 95.69 208 TYR A C 1
ATOM 1632 O O . TYR A 1 208 ? -5.537 -2.705 -11.089 1.00 95.69 208 TYR A O 1
ATOM 1640 N N . PHE A 1 209 ? -4.622 -4.730 -10.804 1.00 93.25 209 PHE A N 1
ATOM 1641 C CA . PHE A 1 209 ? -3.979 -4.785 -12.124 1.00 93.25 209 PHE A CA 1
ATOM 1642 C C . PHE A 1 209 ? -4.784 -5.522 -13.198 1.00 93.25 209 PHE A C 1
ATOM 1644 O O . PHE A 1 209 ? -4.511 -5.356 -14.387 1.00 93.25 209 PHE A O 1
ATOM 1651 N N . GLU A 1 210 ? -5.780 -6.325 -12.827 1.00 86.75 210 GLU A N 1
ATOM 1652 C CA . GLU A 1 210 ? -6.597 -7.057 -13.790 1.00 86.75 210 GLU A CA 1
ATOM 1653 C C . GLU A 1 210 ? -7.888 -6.295 -14.102 1.00 86.75 210 GLU A C 1
ATOM 1655 O O . GLU A 1 210 ? -8.720 -6.033 -13.227 1.00 86.75 210 GLU A O 1
ATOM 1660 N N . LEU A 1 211 ? -8.096 -5.972 -15.382 1.00 65.06 211 LEU A N 1
ATOM 1661 C CA . LEU A 1 211 ? -9.429 -5.655 -15.880 1.00 65.06 211 LEU A CA 1
ATOM 1662 C C . LEU A 1 211 ? -10.221 -6.959 -15.858 1.00 65.06 211 LEU A C 1
ATOM 1664 O O . LEU A 1 211 ? -9.962 -7.855 -16.655 1.00 65.06 211 LEU A O 1
ATOM 1668 N N . SER A 1 212 ? -11.165 -7.067 -14.929 1.00 55.00 212 SER A N 1
ATOM 1669 C CA . SER A 1 212 ? -12.190 -8.106 -14.971 1.00 55.00 212 SER A CA 1
ATOM 1670 C C . SER A 1 212 ? -12.896 -7.997 -16.324 1.00 55.00 212 SER A C 1
ATOM 1672 O O . SER A 1 212 ? -13.639 -7.036 -16.537 1.00 55.00 212 SER A O 1
ATOM 1674 N N . VAL A 1 213 ? -12.564 -8.915 -17.233 1.00 42.69 213 VAL A N 1
ATOM 1675 C CA . VAL A 1 213 ? -13.229 -9.109 -18.527 1.00 42.69 213 VAL A CA 1
ATOM 1676 C C . VAL A 1 213 ? -14.665 -9.571 -18.345 1.00 42.69 213 VAL A C 1
ATOM 1678 O O . VAL A 1 213 ? -14.929 -10.332 -17.387 1.00 42.69 213 VAL A O 1
#

Radius of gyration: 25.06 Å; chains: 1; bounding box: 50×84×58 Å

Foldseek 3Di:
DDDDDDDDDDDDDDDDDDDDPPPVQQDQDHPDPDDPGGDPPVSCVVCVVVVVVVVVVVVVCVVLVPDQQDQDPLLVVLLVPDDDDFFDPDLPVLCVLCVVLVADCSANVNVNLSGTADWAAFPDPDFIFAHSDDPDPPHQVRQQVVCCVVLVPDSQWIWRGHCPPQWTWIAGRVQQAIAIDRNVCSVCVVVVNGDGPGSHPSSVSCVRHDDPD